Protein AF-A6UTJ5-F1 (afdb_monomer_lite)

Radius of gyration: 29.55 Å; chains: 1; bounding box: 51×84×62 Å

Organism: Methanococcus aeolicus (strain ATCC BAA-1280 / DSM 17508 / OCM 812 / Nankai-3) (NCBI:txid419665)

Structure (mmCIF, N/CA/C/O backbone):
data_AF-A6UTJ5-F1
#
_entry.id   AF-A6UTJ5-F1
#
loop_
_atom_site.group_PDB
_atom_site.id
_atom_site.type_symbol
_atom_site.label_atom_id
_atom_site.label_alt_id
_atom_site.label_comp_id
_atom_site.label_asym_id
_atom_site.label_entity_id
_atom_site.label_seq_id
_atom_site.pdbx_PDB_ins_code
_atom_site.Cartn_x
_atom_site.Cartn_y
_atom_site.Cartn_z
_atom_site.occupancy
_atom_site.B_iso_or_equiv
_atom_site.auth_seq_id
_atom_site.auth_comp_id
_atom_site.auth_asym_id
_atom_site.auth_atom_id
_atom_site.pdbx_PDB_model_num
ATOM 1 N N . MET A 1 1 ? 1.848 -8.037 -16.286 1.00 75.88 1 MET A N 1
ATOM 2 C CA . MET A 1 1 ? 1.567 -8.595 -14.941 1.00 75.88 1 MET A CA 1
ATOM 3 C C . MET A 1 1 ? 0.735 -7.606 -14.119 1.00 75.88 1 MET A C 1
ATOM 5 O O . MET A 1 1 ? 0.943 -6.408 -14.262 1.00 75.88 1 MET A O 1
ATOM 9 N N . LYS A 1 2 ? -0.228 -8.066 -13.300 1.00 83.50 2 LYS A N 1
ATOM 10 C CA . LYS A 1 2 ? -0.938 -7.209 -12.318 1.00 83.50 2 LYS A CA 1
ATOM 11 C C . LYS A 1 2 ? -0.188 -7.259 -10.970 1.00 83.50 2 LYS A C 1
ATOM 13 O O . LYS A 1 2 ? 0.273 -8.349 -10.635 1.00 83.50 2 LYS A O 1
ATOM 18 N N . PRO A 1 3 ? -0.111 -6.174 -10.170 1.00 82.44 3 PRO A N 1
ATOM 19 C CA . PRO A 1 3 ? 0.570 -6.175 -8.864 1.00 82.44 3 PRO A CA 1
ATOM 20 C C . PRO A 1 3 ? 0.093 -7.287 -7.919 1.00 82.44 3 PRO A C 1
ATOM 22 O O . PRO A 1 3 ? 0.908 -7.958 -7.295 1.00 82.44 3 PRO A O 1
ATOM 25 N N . LYS A 1 4 ? -1.215 -7.586 -7.915 1.00 83.00 4 LYS A N 1
ATOM 26 C CA . LYS A 1 4 ? -1.801 -8.697 -7.142 1.00 83.00 4 LYS A CA 1
ATOM 27 C C . LYS A 1 4 ? -1.274 -10.102 -7.485 1.00 83.00 4 LYS A C 1
ATOM 29 O O . LYS A 1 4 ? -1.582 -11.039 -6.766 1.00 83.00 4 LYS A O 1
ATOM 34 N N . TYR A 1 5 ? -0.548 -10.276 -8.592 1.00 81.94 5 TYR A N 1
ATOM 35 C CA . TYR A 1 5 ? 0.088 -11.553 -8.948 1.00 81.94 5 TYR A CA 1
ATOM 36 C C . TYR A 1 5 ? 1.547 -11.643 -8.475 1.00 81.94 5 TYR A C 1
ATOM 38 O O . TYR A 1 5 ? 2.071 -12.747 -8.384 1.00 81.94 5 TYR A O 1
ATOM 46 N N . ALA A 1 6 ? 2.183 -10.511 -8.145 1.00 80.12 6 ALA A N 1
ATOM 47 C CA . ALA A 1 6 ? 3.474 -10.487 -7.451 1.00 80.12 6 ALA A CA 1
ATOM 48 C C . ALA A 1 6 ? 3.307 -10.829 -5.962 1.00 80.12 6 ALA A C 1
ATOM 50 O O . ALA A 1 6 ? 4.128 -11.526 -5.377 1.00 80.12 6 ALA A O 1
ATOM 51 N N . LEU A 1 7 ? 2.219 -10.339 -5.358 1.00 81.44 7 LEU A N 1
ATOM 52 C CA . LEU A 1 7 ? 1.885 -10.565 -3.954 1.00 81.44 7 LEU A CA 1
ATOM 53 C C . LEU A 1 7 ? 0.893 -11.724 -3.830 1.00 81.44 7 LEU A C 1
ATOM 55 O O . LEU A 1 7 ? -0.319 -11.509 -3.759 1.00 81.44 7 LEU A O 1
ATOM 59 N N . LYS A 1 8 ? 1.403 -12.959 -3.821 1.00 75.50 8 LYS A N 1
ATOM 60 C CA . LYS A 1 8 ? 0.589 -14.118 -3.436 1.00 75.50 8 LYS A CA 1
ATOM 61 C C . LYS A 1 8 ? 0.228 -14.013 -1.945 1.00 75.50 8 LYS A C 1
ATOM 63 O O . LYS A 1 8 ? 0.931 -13.376 -1.158 1.00 75.50 8 LYS A O 1
ATOM 68 N N . LYS A 1 9 ? -0.895 -14.626 -1.557 1.00 76.94 9 LYS A N 1
ATOM 69 C CA . LYS A 1 9 ? -1.265 -14.772 -0.143 1.00 76.94 9 LYS A CA 1
ATOM 70 C C . LYS A 1 9 ? -0.151 -15.535 0.583 1.00 76.94 9 LYS A C 1
ATOM 72 O O . LYS A 1 9 ? 0.465 -16.418 -0.008 1.00 76.94 9 LYS A O 1
ATOM 77 N N . ASP A 1 10 ? 0.089 -15.193 1.843 1.00 81.88 10 ASP A N 1
ATOM 78 C CA . ASP A 1 10 ? 1.036 -15.859 2.738 1.00 81.88 10 ASP A CA 1
ATOM 79 C C . ASP A 1 10 ? 2.528 -15.715 2.355 1.00 81.88 10 ASP A C 1
ATOM 81 O O . ASP A 1 10 ? 3.392 -16.224 3.067 1.00 81.88 10 ASP A O 1
ATOM 85 N N . THR A 1 11 ? 2.856 -14.944 1.310 1.00 88.50 11 THR A N 1
ATOM 86 C CA . THR A 1 11 ? 4.231 -14.564 0.942 1.00 88.50 11 THR A CA 1
ATOM 87 C C . THR A 1 11 ? 4.806 -13.524 1.910 1.00 88.50 11 THR A C 1
ATOM 89 O O . THR A 1 11 ? 4.111 -12.592 2.318 1.00 88.50 11 THR A O 1
ATOM 92 N N . TYR A 1 12 ? 6.085 -13.653 2.268 1.00 91.94 12 TYR A N 1
ATOM 93 C CA . TYR A 1 12 ? 6.807 -12.623 3.018 1.00 91.94 12 TYR A CA 1
ATOM 94 C C . TYR A 1 12 ? 7.214 -11.468 2.103 1.00 91.94 12 TYR A C 1
ATOM 96 O O . TYR A 1 12 ? 7.556 -11.671 0.941 1.00 91.94 12 TYR A O 1
ATOM 104 N N . ALA A 1 13 ? 7.164 -10.243 2.617 1.00 93.69 13 ALA A N 1
ATOM 105 C CA . ALA A 1 13 ? 7.573 -9.063 1.873 1.00 93.69 13 ALA A CA 1
ATOM 106 C C . ALA A 1 13 ? 8.202 -7.998 2.772 1.00 93.69 13 ALA A C 1
ATOM 108 O O . ALA A 1 13 ? 7.924 -7.903 3.974 1.00 93.69 13 ALA A O 1
ATOM 109 N N . GLU A 1 14 ? 9.027 -7.171 2.142 1.00 93.38 14 GLU A N 1
ATOM 110 C CA . GLU A 1 14 ? 9.562 -5.936 2.692 1.00 93.38 14 GLU A CA 1
ATOM 111 C C . GLU A 1 14 ? 8.681 -4.752 2.265 1.00 93.38 14 GLU A C 1
ATOM 113 O O . GLU A 1 14 ? 8.347 -4.607 1.088 1.00 93.38 14 GLU A O 1
ATOM 118 N N . PHE A 1 15 ? 8.317 -3.895 3.216 1.00 93.00 15 PHE A N 1
ATOM 119 C CA . PHE A 1 15 ? 7.449 -2.733 3.030 1.00 93.00 15 PHE A CA 1
ATOM 120 C C . PHE A 1 15 ? 8.192 -1.466 3.445 1.00 93.00 15 PHE A C 1
ATOM 122 O O . PHE A 1 15 ? 8.436 -1.261 4.636 1.00 93.00 15 PHE A O 1
ATOM 129 N N . THR A 1 16 ? 8.523 -0.600 2.492 1.00 92.50 16 THR A N 1
ATOM 130 C CA . THR A 1 16 ? 9.171 0.691 2.768 1.00 92.50 16 THR A CA 1
ATOM 131 C C . THR A 1 16 ? 8.119 1.787 2.899 1.00 92.50 16 THR A C 1
ATOM 133 O O . THR A 1 16 ? 7.270 1.943 2.017 1.00 92.50 16 THR A O 1
ATOM 136 N N . LEU A 1 17 ? 8.165 2.568 3.982 1.00 89.31 17 LEU A N 1
ATOM 137 C CA . LEU A 1 17 ? 7.257 3.702 4.192 1.00 89.31 17 LEU A CA 1
ATOM 138 C C . LEU A 1 17 ? 7.739 4.967 3.481 1.00 89.31 17 LEU A C 1
ATOM 140 O O . LEU A 1 17 ? 8.899 5.347 3.597 1.00 89.31 17 LEU A O 1
ATOM 144 N N . ASN A 1 18 ? 6.813 5.693 2.857 1.00 84.12 18 ASN A N 1
ATOM 145 C CA . ASN A 1 18 ? 7.109 6.925 2.122 1.00 84.12 18 ASN A CA 1
ATOM 146 C C . ASN A 1 18 ? 7.621 8.060 3.037 1.00 84.12 18 ASN A C 1
ATOM 148 O O . ASN A 1 18 ? 8.521 8.807 2.675 1.00 84.12 18 ASN A O 1
ATOM 152 N N . LYS A 1 19 ? 7.106 8.168 4.271 1.00 78.00 19 LYS A N 1
ATOM 153 C CA . LYS A 1 19 ? 7.501 9.256 5.187 1.00 78.00 19 LYS A CA 1
ATOM 154 C C . LYS A 1 19 ? 8.857 9.083 5.869 1.00 78.00 19 LYS A C 1
ATOM 156 O O . LYS A 1 19 ? 9.496 10.086 6.156 1.00 78.00 19 LYS A O 1
ATOM 161 N N . SER A 1 20 ? 9.236 7.856 6.221 1.00 77.38 20 SER A N 1
ATOM 162 C CA . SER A 1 20 ? 10.422 7.592 7.051 1.00 77.38 20 SER A CA 1
ATOM 163 C C . SER A 1 20 ? 11.496 6.772 6.352 1.00 77.38 20 SER A C 1
ATOM 165 O O . SER A 1 20 ? 12.581 6.636 6.897 1.00 77.38 20 SER A O 1
ATOM 167 N N . PHE A 1 21 ? 11.192 6.178 5.194 1.00 83.69 21 PHE A N 1
ATOM 168 C CA . PHE A 1 21 ? 12.060 5.238 4.476 1.00 83.69 21 PHE A CA 1
ATOM 169 C C . PHE A 1 21 ? 12.480 3.998 5.278 1.00 83.69 21 PHE A C 1
ATOM 171 O O . PHE A 1 21 ? 13.250 3.169 4.802 1.00 83.69 21 PHE A O 1
ATOM 178 N N . ASN A 1 22 ? 11.863 3.794 6.444 1.00 86.56 22 ASN A N 1
ATOM 179 C CA . ASN A 1 22 ? 11.965 2.561 7.203 1.00 86.56 22 ASN A CA 1
ATOM 180 C C . ASN A 1 22 ? 11.324 1.416 6.419 1.00 86.56 22 ASN A C 1
ATOM 182 O O . ASN A 1 22 ? 10.176 1.522 5.971 1.00 86.56 22 ASN A O 1
ATOM 186 N N . THR A 1 23 ? 12.051 0.306 6.339 1.00 89.12 23 THR A N 1
ATOM 187 C CA . THR A 1 23 ? 11.585 -0.946 5.748 1.00 89.12 23 THR A CA 1
ATOM 188 C C . THR A 1 23 ? 11.175 -1.925 6.846 1.00 89.12 23 THR A C 1
ATOM 190 O O . THR A 1 23 ? 11.923 -2.174 7.790 1.00 89.12 23 THR A O 1
ATOM 193 N N . TYR A 1 24 ? 9.978 -2.493 6.721 1.00 90.88 24 TYR A N 1
ATOM 194 C CA . TYR A 1 24 ? 9.409 -3.470 7.649 1.00 90.88 24 TYR A CA 1
ATOM 195 C C . TYR A 1 24 ? 9.233 -4.812 6.941 1.00 90.88 24 TYR A C 1
ATOM 197 O O . TYR A 1 24 ? 8.763 -4.840 5.809 1.00 90.88 24 TYR A O 1
ATOM 205 N N . LYS A 1 25 ? 9.568 -5.925 7.603 1.00 92.62 25 LYS A N 1
ATOM 206 C CA . LYS A 1 25 ? 9.303 -7.277 7.084 1.00 92.62 25 LYS A CA 1
ATOM 207 C C . LYS A 1 25 ? 8.072 -7.897 7.736 1.00 92.62 25 LYS A C 1
ATOM 209 O O . LYS A 1 25 ? 7.912 -7.814 8.960 1.00 92.62 25 LYS A O 1
ATOM 214 N N . GLY A 1 26 ? 7.263 -8.596 6.947 1.00 93.44 26 GLY A N 1
ATOM 215 C CA . GLY A 1 26 ? 6.154 -9.399 7.456 1.00 93.44 26 GLY A CA 1
ATOM 216 C C . GLY A 1 26 ? 5.478 -10.249 6.386 1.00 93.44 26 GLY A C 1
ATOM 217 O O . GLY A 1 26 ? 5.781 -10.142 5.199 1.00 93.44 26 GLY A O 1
ATOM 218 N N . LYS A 1 27 ? 4.561 -11.109 6.828 1.00 94.19 27 LYS A N 1
ATOM 219 C CA . LYS A 1 27 ? 3.780 -12.009 5.976 1.00 94.19 27 LYS A CA 1
ATOM 220 C C . LYS A 1 27 ? 2.562 -11.270 5.421 1.00 94.19 27 LYS A C 1
ATOM 222 O O . LYS A 1 27 ? 1.823 -10.651 6.188 1.00 94.19 27 LYS A O 1
ATOM 227 N N . ILE A 1 28 ? 2.325 -11.342 4.115 1.00 92.06 28 ILE A N 1
ATOM 228 C CA . ILE A 1 28 ? 1.129 -10.784 3.474 1.00 92.06 28 ILE A CA 1
ATOM 229 C C . ILE A 1 28 ? -0.075 -11.669 3.785 1.00 92.06 28 ILE A C 1
ATOM 231 O O . ILE A 1 28 ? -0.122 -12.833 3.398 1.00 92.06 28 ILE A O 1
ATOM 235 N N . ILE A 1 29 ? -1.083 -11.093 4.434 1.00 92.06 29 ILE A N 1
ATOM 236 C CA . ILE A 1 29 ? -2.369 -11.755 4.689 1.00 92.06 29 ILE A CA 1
ATOM 237 C C . ILE A 1 29 ? -3.365 -11.411 3.580 1.00 92.06 29 ILE A C 1
ATOM 239 O O . ILE A 1 29 ? -4.066 -12.284 3.072 1.00 92.06 29 ILE A O 1
ATOM 243 N N . LYS A 1 30 ? -3.409 -10.135 3.176 1.00 89.69 30 LYS A N 1
ATOM 244 C CA . LYS A 1 30 ? -4.275 -9.630 2.102 1.00 89.69 30 LYS A CA 1
ATOM 245 C C . LYS A 1 30 ? -3.684 -8.354 1.504 1.00 89.69 30 LYS A C 1
ATOM 247 O O . LYS A 1 30 ? -3.229 -7.495 2.250 1.00 89.69 30 LYS A O 1
ATOM 252 N N . CYS A 1 31 ? -3.757 -8.184 0.187 1.00 89.69 31 CYS A N 1
ATOM 253 C CA . CYS A 1 31 ? -3.454 -6.915 -0.479 1.00 89.69 31 CYS A CA 1
ATOM 254 C C . CYS A 1 31 ? -4.586 -6.534 -1.432 1.00 89.69 31 CYS A C 1
ATOM 256 O O . CYS A 1 31 ? -5.051 -7.372 -2.205 1.00 89.69 31 CYS A O 1
ATOM 258 N N . ASP A 1 32 ? -4.995 -5.268 -1.395 1.00 89.00 32 ASP A N 1
ATOM 259 C CA . ASP A 1 32 ? -5.948 -4.676 -2.332 1.00 89.00 32 ASP A CA 1
ATOM 260 C C . ASP A 1 32 ? -5.313 -3.454 -3.012 1.00 89.00 32 ASP A C 1
ATOM 262 O O . ASP A 1 32 ? -4.712 -2.600 -2.361 1.00 89.00 32 ASP A O 1
ATOM 266 N N . PHE A 1 33 ? -5.438 -3.404 -4.336 1.00 88.06 33 PHE A N 1
ATOM 267 C CA . PHE A 1 33 ? -4.862 -2.396 -5.230 1.00 88.06 33 PHE A CA 1
ATOM 268 C C . PHE A 1 33 ? -5.932 -1.609 -6.009 1.00 88.06 33 PHE A C 1
ATOM 270 O O . PHE A 1 33 ? -5.584 -0.811 -6.881 1.00 88.06 33 PHE A O 1
ATOM 277 N N . ASN A 1 34 ? -7.219 -1.898 -5.775 1.00 86.25 34 ASN A N 1
ATOM 278 C CA . ASN A 1 34 ? -8.326 -1.398 -6.595 1.00 86.25 34 ASN A CA 1
ATOM 279 C C . ASN A 1 34 ? -9.638 -1.133 -5.834 1.00 86.25 34 ASN A C 1
ATOM 281 O O . ASN A 1 34 ? -10.521 -0.493 -6.404 1.00 86.25 34 ASN A O 1
ATOM 285 N N . GLY A 1 35 ? -9.817 -1.655 -4.617 1.00 81.88 35 GLY A N 1
ATOM 286 C CA . GLY A 1 35 ? -11.017 -1.451 -3.799 1.00 81.88 35 GLY A CA 1
ATOM 287 C C . GLY A 1 35 ? -10.936 -0.247 -2.854 1.00 81.88 35 GLY A C 1
ATOM 288 O O . GLY A 1 35 ? -9.936 0.455 -2.774 1.00 81.88 35 GLY A O 1
ATOM 289 N N . LEU A 1 36 ? -11.994 -0.014 -2.069 1.00 81.06 36 LEU A N 1
ATOM 290 C CA . LEU A 1 36 ? -12.072 1.107 -1.110 1.00 81.06 36 LEU A CA 1
ATOM 291 C C . LEU A 1 36 ? -11.090 0.997 0.077 1.00 81.06 36 LEU A C 1
ATOM 293 O O . LEU A 1 36 ? -10.953 1.933 0.862 1.00 81.06 36 LEU A O 1
ATOM 297 N N . LEU A 1 37 ? -10.409 -0.141 0.220 1.00 85.19 37 LEU A N 1
ATOM 298 C CA . LEU A 1 37 ? -9.419 -0.426 1.258 1.00 85.19 37 LEU A CA 1
ATOM 299 C C . LEU A 1 37 ? -8.024 -0.637 0.642 1.00 85.19 37 LEU A C 1
ATOM 301 O O . LEU A 1 37 ? -7.322 -1.560 1.046 1.00 85.19 37 LEU A O 1
ATOM 305 N N . GLU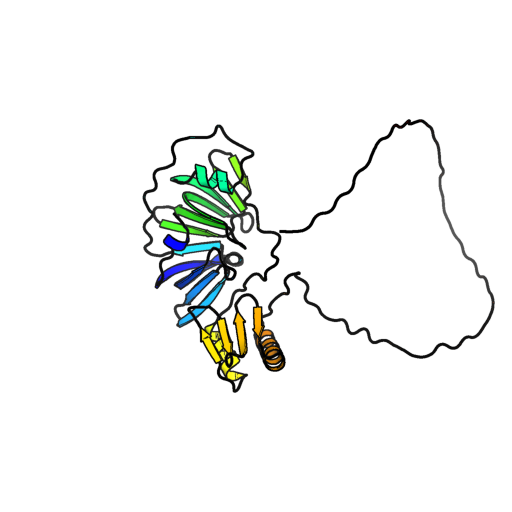 A 1 38 ? -7.619 0.194 -0.334 1.00 88.62 38 GLU A N 1
ATOM 306 C CA . GLU A 1 38 ? -6.296 0.078 -0.979 1.00 88.62 38 GLU A CA 1
ATOM 307 C C . GLU A 1 38 ? -5.164 0.053 0.051 1.00 88.62 38 GLU A C 1
ATOM 309 O O . GLU A 1 38 ? -4.824 1.067 0.673 1.00 88.62 38 GLU A O 1
ATOM 314 N N . GLY A 1 39 ? -4.555 -1.116 0.213 1.00 90.75 39 GLY A N 1
ATOM 315 C CA . GLY A 1 39 ? -3.536 -1.352 1.216 1.00 90.75 39 GLY A CA 1
ATOM 316 C C . GLY A 1 39 ? -3.122 -2.811 1.320 1.00 90.75 39 GLY A C 1
ATOM 317 O O . GLY A 1 39 ? -3.673 -3.705 0.673 1.00 90.75 39 GLY A O 1
ATOM 318 N N . ALA A 1 40 ? -2.130 -3.039 2.170 1.00 91.88 40 ALA A N 1
ATOM 319 C CA . ALA A 1 40 ? -1.618 -4.348 2.529 1.00 91.88 40 ALA A CA 1
ATOM 320 C C . ALA A 1 40 ? -1.886 -4.629 4.013 1.00 91.88 40 ALA A C 1
ATOM 322 O O . ALA A 1 40 ? -1.453 -3.879 4.888 1.00 91.88 40 ALA A O 1
ATOM 323 N N . LEU A 1 41 ? -2.577 -5.733 4.288 1.00 93.31 41 LEU A N 1
ATOM 324 C CA . LEU A 1 41 ? -2.667 -6.350 5.603 1.00 93.31 41 LEU A CA 1
ATOM 325 C C . LEU A 1 41 ? -1.467 -7.286 5.779 1.00 93.31 41 LEU A C 1
ATOM 327 O O . LEU A 1 41 ? -1.345 -8.295 5.078 1.00 93.31 41 LEU A O 1
ATOM 331 N N . MET A 1 42 ? -0.598 -6.945 6.724 1.00 93.69 42 MET A N 1
ATOM 332 C CA . MET A 1 42 ? 0.653 -7.637 7.010 1.00 93.69 42 MET A CA 1
ATOM 333 C C . MET A 1 42 ? 0.659 -8.156 8.451 1.00 93.69 42 MET A C 1
ATOM 335 O O . MET A 1 42 ? 0.362 -7.409 9.384 1.00 93.69 42 MET A O 1
ATOM 339 N N . LEU A 1 43 ? 1.060 -9.411 8.641 1.00 94.69 43 LEU A N 1
ATOM 340 C CA . LEU A 1 43 ? 1.406 -9.974 9.945 1.00 94.69 43 LEU A CA 1
ATOM 341 C C . LEU A 1 43 ? 2.906 -9.774 10.196 1.00 94.69 43 LEU A C 1
ATOM 343 O O . LEU A 1 43 ? 3.741 -10.238 9.417 1.00 94.69 43 LEU A O 1
ATOM 347 N N . ASN A 1 44 ? 3.263 -9.053 11.259 1.00 93.00 44 ASN A N 1
ATOM 348 C CA . ASN A 1 44 ? 4.666 -8.797 11.597 1.00 93.00 44 ASN A CA 1
ATOM 349 C C . ASN A 1 44 ? 5.294 -9.934 12.433 1.00 93.00 44 ASN A C 1
ATOM 351 O O . ASN A 1 44 ? 4.600 -10.814 12.934 1.00 93.00 44 ASN A O 1
ATOM 355 N N . LYS A 1 45 ? 6.614 -9.865 12.670 1.00 89.50 45 LYS A N 1
ATOM 356 C CA . LYS A 1 45 ? 7.360 -10.825 13.518 1.00 89.50 45 LYS A CA 1
ATOM 357 C C . LYS A 1 45 ? 6.886 -10.927 14.985 1.00 89.50 45 LYS A C 1
ATOM 359 O O . LYS A 1 45 ? 7.337 -11.814 15.693 1.00 89.50 45 LYS A O 1
ATOM 364 N N . LYS A 1 46 ? 6.030 -10.014 15.461 1.00 91.94 46 LYS A N 1
ATOM 365 C CA . LYS A 1 46 ? 5.436 -10.018 16.814 1.00 91.94 46 LYS A CA 1
ATOM 366 C C . LYS A 1 46 ? 3.978 -10.505 16.803 1.00 91.94 46 LYS A C 1
ATOM 368 O O . LYS A 1 46 ? 3.228 -10.182 17.715 1.00 91.94 46 LYS A O 1
ATOM 373 N N . ASN A 1 47 ? 3.561 -11.209 15.748 1.00 92.06 47 ASN A N 1
ATOM 374 C CA . ASN A 1 47 ? 2.194 -11.684 15.523 1.00 92.06 47 ASN A CA 1
ATOM 375 C C . ASN A 1 47 ? 1.111 -10.585 15.609 1.00 92.06 47 ASN A C 1
ATOM 377 O O . ASN A 1 47 ? -0.039 -10.844 15.955 1.00 92.06 47 ASN A O 1
ATOM 381 N N . HIS A 1 48 ? 1.465 -9.342 15.263 1.00 94.44 48 HIS A N 1
ATOM 382 C CA . HIS A 1 48 ? 0.517 -8.235 15.151 1.00 94.44 48 HIS A CA 1
ATOM 383 C C . HIS A 1 48 ? 0.126 -7.994 13.691 1.00 94.44 48 HIS A C 1
ATOM 385 O O . HIS A 1 48 ? 0.993 -7.860 12.821 1.00 94.44 48 HIS A O 1
ATOM 391 N N . TYR A 1 49 ? -1.176 -7.848 13.452 1.00 95.44 49 TYR A N 1
ATOM 392 C CA . TYR A 1 49 ? -1.743 -7.449 12.170 1.00 95.44 49 TYR A CA 1
ATOM 393 C C . TYR A 1 49 ? -1.693 -5.926 12.010 1.00 95.44 49 TYR A C 1
ATOM 395 O O . TYR A 1 49 ? -2.251 -5.174 12.812 1.00 95.44 49 TYR A O 1
ATOM 403 N N . TYR A 1 50 ? -1.037 -5.474 10.946 1.00 94.50 50 TYR A N 1
ATOM 404 C CA . TYR A 1 50 ? -0.956 -4.076 10.537 1.00 94.50 50 TYR A CA 1
ATOM 405 C C . TYR A 1 50 ? -1.600 -3.899 9.166 1.00 94.50 50 TYR A C 1
ATOM 407 O O . TYR A 1 50 ? -1.273 -4.621 8.227 1.00 94.50 50 TYR A O 1
ATOM 415 N N . PHE A 1 51 ? -2.472 -2.904 9.039 1.00 93.88 51 PHE A N 1
ATOM 416 C CA . PHE A 1 51 ? -2.971 -2.436 7.754 1.00 93.88 51 PHE A CA 1
ATOM 417 C C . PHE A 1 51 ? -2.155 -1.216 7.305 1.00 93.88 51 PHE A C 1
ATOM 419 O O . PHE A 1 51 ? -2.181 -0.174 7.963 1.00 93.88 51 PHE A O 1
ATOM 426 N N . TYR A 1 52 ? -1.455 -1.342 6.178 1.00 92.75 52 TYR A N 1
ATOM 427 C CA . TYR A 1 52 ? -0.696 -0.273 5.529 1.00 92.75 52 TYR A CA 1
ATOM 428 C C . TYR A 1 52 ? -1.444 0.224 4.282 1.00 92.75 52 TYR A C 1
ATOM 430 O O . TYR A 1 52 ? -1.514 -0.520 3.303 1.00 92.75 52 TYR A O 1
ATOM 438 N N . PRO A 1 53 ? -1.982 1.458 4.252 1.00 91.81 53 PRO A N 1
ATOM 439 C CA . PRO A 1 53 ? -2.615 1.995 3.050 1.00 91.81 53 PRO A CA 1
ATOM 440 C C . PRO A 1 53 ? -1.564 2.257 1.959 1.00 91.81 53 PRO A C 1
ATOM 442 O O . PRO A 1 53 ? -0.462 2.726 2.259 1.00 91.81 53 PRO A O 1
ATOM 445 N N . LEU A 1 54 ? -1.892 1.999 0.684 1.00 90.69 54 LEU A N 1
ATOM 446 C CA . LEU A 1 54 ? -0.900 2.075 -0.409 1.00 90.69 54 LEU A CA 1
ATOM 447 C C . LEU A 1 54 ? -0.279 3.469 -0.586 1.00 90.69 54 LEU A C 1
ATOM 449 O O . LEU A 1 54 ? 0.838 3.581 -1.075 1.00 90.69 54 LEU A O 1
ATOM 453 N N . ASN A 1 55 ? -0.968 4.533 -0.167 1.00 86.75 55 ASN A N 1
ATOM 454 C CA . ASN A 1 55 ? -0.452 5.903 -0.229 1.00 86.75 55 ASN A CA 1
ATOM 455 C C . ASN A 1 55 ? 0.579 6.251 0.866 1.00 86.75 55 ASN A C 1
ATOM 457 O O . ASN A 1 55 ? 1.270 7.262 0.738 1.00 86.75 55 ASN A O 1
ATOM 461 N N . ALA A 1 56 ? 0.684 5.447 1.930 1.00 87.62 56 ALA A N 1
ATOM 462 C CA . ALA A 1 56 ? 1.710 5.582 2.966 1.00 87.62 56 ALA A CA 1
ATOM 463 C C . ALA A 1 56 ? 2.965 4.747 2.662 1.00 87.62 56 ALA A C 1
ATOM 465 O O . ALA A 1 56 ? 4.021 4.975 3.259 1.00 87.62 56 ALA A O 1
ATOM 466 N N . LEU A 1 57 ? 2.848 3.791 1.742 1.00 91.62 57 LEU A N 1
ATOM 467 C CA . LEU A 1 57 ? 3.939 2.963 1.257 1.00 91.62 57 LEU A CA 1
ATOM 468 C C . LEU A 1 57 ? 4.660 3.643 0.085 1.00 91.62 57 LEU A C 1
ATOM 470 O O . LEU A 1 57 ? 4.071 4.400 -0.682 1.00 91.62 57 LEU A O 1
ATOM 474 N N . HIS A 1 58 ? 5.949 3.349 -0.033 1.00 92.94 58 HIS A N 1
ATOM 475 C CA . HIS A 1 58 ? 6.814 3.727 -1.153 1.00 92.94 58 HIS A CA 1
ATOM 476 C C . HIS A 1 58 ? 7.101 2.523 -2.052 1.00 92.94 58 HIS A C 1
ATOM 478 O O . HIS A 1 58 ? 7.051 2.601 -3.279 1.00 92.94 58 HIS A O 1
ATOM 484 N N . MET A 1 59 ? 7.373 1.381 -1.420 1.00 93.94 59 MET A N 1
ATOM 485 C CA . MET A 1 59 ? 7.795 0.156 -2.084 1.00 93.94 59 MET A CA 1
ATOM 486 C C . MET A 1 59 ? 7.272 -1.074 -1.338 1.00 93.94 59 MET A C 1
ATOM 488 O O . MET A 1 59 ? 7.234 -1.079 -0.105 1.00 93.94 59 MET A O 1
ATOM 492 N N . ILE A 1 60 ? 6.911 -2.117 -2.088 1.00 94.62 60 ILE A N 1
ATOM 493 C CA . ILE A 1 60 ? 6.733 -3.484 -1.587 1.00 94.62 60 ILE A CA 1
ATOM 494 C C . ILE A 1 60 ? 7.647 -4.404 -2.400 1.00 94.62 60 ILE A C 1
ATOM 496 O O . ILE A 1 60 ? 7.516 -4.476 -3.623 1.00 94.62 60 ILE A O 1
ATOM 500 N N . LYS A 1 61 ? 8.541 -5.128 -1.727 1.00 94.19 61 LYS A N 1
ATOM 501 C CA . LYS A 1 61 ? 9.403 -6.158 -2.318 1.00 94.19 61 LYS A CA 1
ATOM 502 C C . LYS A 1 61 ? 8.983 -7.533 -1.774 1.00 94.19 61 LYS A C 1
ATOM 504 O O . LYS A 1 61 ? 9.299 -7.830 -0.622 1.00 94.19 61 LYS A O 1
ATOM 509 N N . PRO A 1 62 ? 8.229 -8.353 -2.530 1.00 92.19 62 PRO A N 1
ATOM 510 C CA . PRO A 1 62 ? 7.974 -9.742 -2.154 1.00 92.19 62 PRO A CA 1
ATOM 511 C C . PRO A 1 62 ? 9.267 -10.566 -2.170 1.00 92.19 62 PRO A C 1
ATOM 513 O O . PRO A 1 62 ? 10.032 -10.525 -3.132 1.00 92.19 62 PRO A O 1
ATOM 516 N N . GLU A 1 63 ? 9.492 -11.349 -1.119 1.00 87.81 63 GLU A N 1
ATOM 517 C CA . GLU A 1 63 ? 10.579 -12.325 -1.073 1.00 87.81 63 GLU A CA 1
ATOM 518 C C . GLU A 1 63 ? 10.265 -13.492 -2.031 1.00 87.81 63 GLU A C 1
ATOM 520 O O . GLU A 1 63 ? 9.107 -13.876 -2.206 1.00 87.81 63 GLU A O 1
ATOM 525 N N . GLN A 1 64 ? 11.299 -14.046 -2.678 1.00 79.75 64 GLN A N 1
ATOM 526 C CA . GLN A 1 64 ? 11.214 -15.217 -3.574 1.00 79.75 64 GLN A CA 1
ATOM 527 C C . GLN A 1 64 ? 10.292 -15.059 -4.811 1.00 79.75 64 GLN A C 1
ATOM 529 O O . GLN A 1 64 ? 9.936 -16.044 -5.461 1.00 79.75 64 GLN A O 1
ATOM 534 N N . CYS A 1 65 ? 9.911 -13.834 -5.188 1.00 82.62 65 CYS A N 1
ATOM 535 C CA . CYS A 1 65 ? 9.115 -13.591 -6.393 1.00 82.62 65 CYS A CA 1
ATOM 536 C C . CYS A 1 65 ? 10.007 -13.506 -7.643 1.00 82.62 65 CYS A C 1
ATOM 538 O O . CYS A 1 65 ? 10.672 -12.498 -7.874 1.00 82.62 65 CYS A O 1
ATOM 540 N N . VAL A 1 66 ? 9.988 -14.563 -8.461 1.00 80.00 66 VAL A N 1
ATOM 541 C CA . VAL A 1 66 ? 10.685 -14.613 -9.758 1.00 80.00 66 VAL A CA 1
ATOM 542 C C . VAL A 1 66 ? 9.930 -13.764 -10.799 1.00 80.00 66 VAL A C 1
ATOM 544 O O . VAL A 1 66 ? 8.704 -13.896 -10.911 1.00 80.00 66 VAL A O 1
ATOM 547 N N . PRO A 1 67 ? 10.612 -12.902 -11.578 1.00 78.69 67 PRO A N 1
ATOM 548 C CA . PRO A 1 67 ? 9.982 -12.101 -12.622 1.00 78.69 67 PRO A CA 1
ATOM 549 C C . PRO A 1 67 ? 9.425 -12.985 -13.744 1.00 78.69 67 PRO A C 1
ATOM 551 O O . PRO A 1 67 ? 10.079 -13.904 -14.232 1.00 78.69 67 PRO A O 1
ATOM 554 N N . LEU A 1 68 ? 8.204 -12.684 -14.193 1.00 78.62 68 LEU A N 1
ATOM 555 C CA . LEU A 1 68 ? 7.619 -13.358 -15.351 1.00 78.62 68 LEU A CA 1
ATOM 556 C C . LEU A 1 68 ? 8.292 -12.878 -16.639 1.00 78.62 68 LEU A C 1
ATOM 558 O O . LEU A 1 68 ? 8.385 -11.671 -16.880 1.00 78.62 68 LEU A O 1
ATOM 562 N N . ASN A 1 69 ? 8.656 -13.816 -17.515 1.00 75.00 69 ASN A N 1
ATOM 563 C CA . ASN A 1 69 ? 9.069 -13.487 -18.874 1.00 75.00 69 ASN A CA 1
ATOM 564 C C . ASN A 1 69 ? 7.905 -12.844 -19.634 1.00 75.00 69 ASN A C 1
ATOM 566 O O . ASN A 1 69 ? 6.879 -13.468 -19.898 1.00 75.00 69 ASN A O 1
ATOM 570 N N . ILE A 1 70 ? 8.075 -11.567 -19.973 1.00 76.75 70 ILE A N 1
ATOM 571 C CA . ILE A 1 70 ? 7.111 -10.779 -20.734 1.00 76.75 70 ILE A CA 1
ATOM 572 C C . ILE A 1 70 ? 7.796 -10.329 -22.014 1.00 76.75 70 ILE A C 1
ATOM 574 O O . ILE A 1 70 ? 8.746 -9.544 -21.977 1.00 76.75 70 ILE A O 1
ATOM 578 N N . LEU A 1 71 ? 7.288 -10.815 -23.146 1.00 73.50 71 LEU A N 1
ATOM 579 C CA . LEU A 1 71 ? 7.698 -10.329 -24.455 1.00 73.50 71 LEU A CA 1
ATOM 580 C C . LEU A 1 71 ? 7.257 -8.863 -24.604 1.00 73.50 71 LEU A C 1
ATOM 582 O O . LEU A 1 71 ? 6.085 -8.550 -24.355 1.00 73.50 71 LEU A O 1
ATOM 586 N N . PRO A 1 72 ? 8.163 -7.944 -24.979 1.00 68.69 72 PRO A N 1
ATOM 587 C CA . PRO A 1 72 ? 7.799 -6.556 -25.194 1.00 68.69 72 PRO A CA 1
ATOM 588 C C . PRO A 1 72 ? 6.887 -6.444 -26.417 1.00 68.69 72 PRO A C 1
ATOM 590 O O . PRO A 1 72 ? 7.169 -7.022 -27.465 1.00 68.69 72 PRO A O 1
ATOM 593 N N . LYS A 1 73 ? 5.816 -5.653 -26.313 1.00 65.94 73 LYS A N 1
ATOM 594 C CA . LYS A 1 73 ? 4.917 -5.430 -27.453 1.00 65.94 73 LYS A CA 1
ATOM 595 C C . LYS A 1 73 ? 5.661 -4.733 -28.600 1.00 65.94 73 LYS A C 1
ATOM 597 O O . LYS A 1 73 ? 6.376 -3.748 -28.395 1.00 65.94 73 LYS A O 1
ATOM 602 N N . THR A 1 74 ? 5.493 -5.256 -29.810 1.00 52.12 74 THR A N 1
ATOM 603 C CA . THR A 1 74 ? 6.161 -4.794 -31.031 1.00 52.12 74 THR A CA 1
ATOM 604 C C . THR A 1 74 ? 5.340 -3.736 -31.763 1.00 52.12 74 THR A C 1
ATOM 606 O O . THR A 1 74 ? 4.638 -4.043 -32.720 1.00 52.12 74 THR A O 1
ATOM 609 N N . SER A 1 75 ? 5.453 -2.484 -31.321 1.00 53.75 75 SER A N 1
ATOM 610 C CA . SER A 1 75 ? 5.430 -1.293 -32.187 1.00 53.75 75 SER A CA 1
ATOM 611 C C . SER A 1 75 ? 5.738 -0.047 -31.353 1.00 53.75 75 SER A C 1
ATOM 613 O O . SER A 1 75 ? 5.075 0.248 -30.357 1.00 53.75 75 SER A O 1
ATOM 615 N N . LEU A 1 76 ? 6.779 0.693 -31.738 1.00 55.06 76 LEU A N 1
ATOM 616 C CA . LEU A 1 76 ? 7.005 2.038 -31.213 1.00 55.06 76 LEU A CA 1
ATOM 617 C C . LEU A 1 76 ? 5.954 2.973 -31.819 1.00 55.06 76 LEU A C 1
ATOM 619 O O . LEU A 1 76 ? 5.861 3.032 -33.044 1.00 55.06 76 LEU A O 1
ATOM 623 N N . PRO A 1 77 ? 5.227 3.776 -31.028 1.00 50.88 77 PRO A N 1
ATOM 624 C CA . PRO A 1 77 ? 4.823 5.071 -31.535 1.00 50.88 77 PRO A CA 1
ATOM 625 C C . PRO A 1 77 ? 6.065 5.959 -31.644 1.00 50.88 77 PRO A C 1
ATOM 627 O O . PRO A 1 77 ? 6.869 6.039 -30.710 1.00 50.88 77 PRO A O 1
ATOM 630 N N . THR A 1 78 ? 6.188 6.665 -32.762 1.00 54.12 78 THR A N 1
ATOM 631 C CA . THR A 1 78 ? 7.043 7.846 -32.891 1.00 54.12 78 THR A CA 1
ATOM 632 C C . THR A 1 78 ? 6.734 8.809 -31.745 1.00 54.12 78 THR A C 1
ATOM 634 O O . THR A 1 78 ? 5.626 9.322 -31.637 1.00 54.12 78 THR A O 1
ATOM 637 N N . ASN A 1 79 ? 7.719 8.960 -30.856 1.00 54.97 79 ASN A N 1
ATOM 638 C CA . ASN A 1 79 ? 7.714 9.671 -29.574 1.00 54.97 79 ASN A CA 1
ATOM 639 C C . ASN A 1 79 ? 6.474 10.556 -29.258 1.00 54.97 79 ASN A C 1
ATOM 641 O O . ASN A 1 79 ? 6.531 11.779 -29.428 1.00 54.97 79 ASN A O 1
ATOM 645 N N . PRO A 1 80 ? 5.366 9.975 -28.759 1.00 57.97 80 PRO A N 1
ATOM 646 C CA . PRO A 1 80 ? 4.153 10.725 -28.474 1.00 57.97 80 PRO A CA 1
ATOM 647 C C . PRO A 1 80 ? 4.302 11.457 -27.137 1.00 57.97 80 PRO A C 1
ATOM 649 O O . PRO A 1 80 ? 4.119 10.881 -26.060 1.00 57.97 80 PRO A O 1
ATOM 652 N N . LYS A 1 81 ? 4.628 12.748 -27.205 1.00 64.25 81 LYS A N 1
ATOM 653 C CA . LYS A 1 81 ? 4.746 13.613 -26.020 1.00 64.25 81 LYS A CA 1
ATOM 654 C C . LYS A 1 81 ? 3.403 13.794 -25.290 1.00 64.25 81 LYS A C 1
ATOM 656 O O . LYS A 1 81 ? 3.408 14.009 -24.082 1.00 64.25 81 LYS A O 1
ATOM 661 N N . ASP A 1 82 ? 2.285 13.575 -25.991 1.00 70.06 82 ASP A N 1
ATOM 662 C CA . ASP A 1 82 ? 0.927 13.918 -25.543 1.00 70.06 82 ASP A CA 1
ATOM 663 C C . ASP A 1 82 ? -0.019 12.712 -25.335 1.00 70.06 82 ASP A C 1
ATOM 665 O O . ASP A 1 82 ? -1.240 12.864 -25.355 1.00 70.06 82 ASP A O 1
ATOM 669 N N . ILE A 1 83 ? 0.504 11.497 -25.106 1.00 81.38 83 ILE A N 1
ATOM 670 C CA . ILE A 1 83 ? -0.339 10.349 -24.700 1.00 81.38 83 ILE A CA 1
ATOM 671 C C . ILE A 1 83 ? -0.571 10.278 -23.189 1.00 81.38 83 ILE A C 1
ATOM 673 O O . ILE A 1 83 ? 0.268 10.654 -22.367 1.00 81.38 83 ILE A O 1
ATOM 677 N N . ASN A 1 84 ? -1.710 9.696 -22.813 1.00 85.38 84 ASN A N 1
ATOM 678 C CA . ASN A 1 84 ? -2.062 9.436 -21.422 1.00 85.38 84 ASN A CA 1
ATOM 679 C C . ASN A 1 84 ? -1.042 8.488 -20.762 1.00 85.38 84 ASN A C 1
ATOM 681 O O . ASN A 1 84 ? -0.722 7.436 -21.310 1.00 85.38 84 ASN A O 1
ATOM 685 N N . THR A 1 85 ? -0.597 8.779 -19.536 1.00 86.94 85 THR A N 1
ATOM 686 C CA . THR A 1 85 ? 0.375 7.948 -18.797 1.00 86.94 85 THR A CA 1
ATOM 687 C C . THR A 1 85 ? -0.049 6.474 -18.670 1.00 86.94 85 THR A C 1
ATOM 689 O O . THR A 1 85 ? 0.801 5.585 -18.697 1.00 86.94 85 THR A O 1
ATOM 692 N N . LYS A 1 86 ? -1.360 6.180 -18.585 1.00 88.62 86 LYS A N 1
ATOM 693 C CA . LYS A 1 86 ? -1.896 4.800 -18.579 1.00 88.62 86 LYS A CA 1
ATOM 694 C C . LYS A 1 86 ? -1.601 4.067 -19.893 1.00 88.62 86 LYS A C 1
ATOM 696 O O . LYS A 1 86 ? -1.337 2.869 -19.893 1.00 88.62 86 LYS A O 1
ATOM 701 N N . GLU A 1 87 ? -1.693 4.787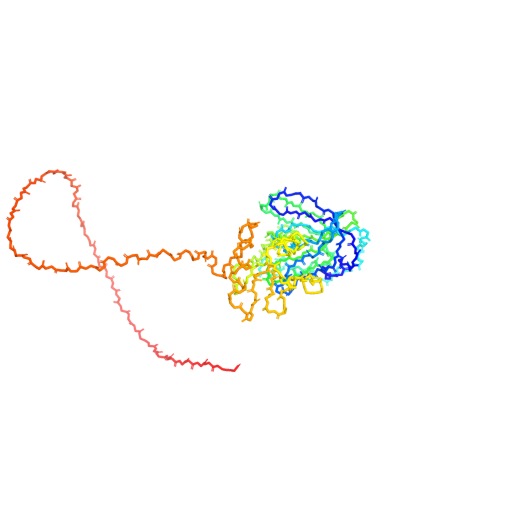 -21.001 1.00 86.81 87 GLU A N 1
ATOM 702 C CA . GLU A 1 87 ? -1.464 4.281 -22.348 1.00 86.81 87 GLU A CA 1
ATOM 703 C C . GLU A 1 87 ? 0.032 4.183 -22.660 1.00 86.81 87 GLU A C 1
ATOM 705 O O . GLU A 1 87 ? 0.481 3.163 -23.174 1.00 86.81 87 GLU A O 1
ATOM 710 N N . ALA A 1 88 ? 0.829 5.175 -22.251 1.00 86.00 88 ALA A N 1
ATOM 711 C CA . ALA A 1 88 ? 2.288 5.105 -22.326 1.00 86.00 88 ALA A CA 1
ATOM 712 C C . ALA A 1 88 ? 2.805 3.834 -21.634 1.00 86.00 88 ALA A C 1
ATOM 714 O O . ALA A 1 88 ? 3.478 3.012 -22.257 1.00 86.00 88 ALA A O 1
ATOM 715 N N . LEU A 1 89 ? 2.383 3.610 -20.382 1.00 89.00 89 LEU A N 1
ATOM 716 C CA . LEU A 1 89 ? 2.712 2.404 -19.622 1.00 89.00 89 LEU A CA 1
ATOM 717 C C . LEU A 1 89 ? 2.231 1.111 -20.300 1.00 89.00 89 LEU A C 1
ATOM 719 O O . LEU A 1 89 ? 2.926 0.105 -20.207 1.00 89.00 89 LEU A O 1
ATOM 723 N N . SER A 1 90 ? 1.077 1.102 -20.983 1.00 88.25 90 SER A N 1
ATOM 724 C CA . SER A 1 90 ? 0.557 -0.106 -21.648 1.00 88.25 90 SER A CA 1
ATOM 725 C C . SER A 1 90 ? 1.324 -0.485 -22.920 1.00 88.25 90 SER A C 1
ATOM 727 O O . SER A 1 90 ? 1.379 -1.672 -23.257 1.00 88.25 90 SER A O 1
ATOM 729 N N . ARG A 1 91 ? 1.940 0.500 -23.590 1.00 85.31 91 ARG A N 1
ATOM 730 C CA . ARG A 1 91 ? 2.784 0.317 -24.780 1.00 85.31 91 ARG A CA 1
ATOM 731 C C . ARG A 1 91 ? 4.219 -0.112 -24.430 1.00 85.31 91 ARG A C 1
ATOM 733 O O . ARG A 1 91 ? 4.817 -0.865 -25.190 1.00 85.31 91 ARG A O 1
ATOM 740 N N . ILE A 1 92 ? 4.752 0.301 -23.273 1.00 87.19 92 ILE A N 1
ATOM 741 C CA . ILE A 1 92 ? 6.151 0.035 -22.857 1.00 87.19 92 ILE A CA 1
ATOM 742 C C . ILE A 1 92 ? 6.321 -1.130 -21.859 1.00 87.19 92 ILE A C 1
ATOM 744 O O . ILE A 1 92 ? 7.405 -1.321 -21.308 1.00 87.19 92 ILE A O 1
ATOM 748 N N . VAL A 1 93 ? 5.285 -1.945 -21.618 1.00 90.44 93 VAL A N 1
ATOM 749 C CA . VAL A 1 93 ? 5.422 -3.177 -20.810 1.00 90.44 93 VAL A CA 1
ATOM 750 C C . VAL A 1 93 ? 6.442 -4.122 -21.462 1.00 90.44 93 VAL A C 1
ATOM 752 O O . VAL A 1 93 ? 6.437 -4.314 -22.677 1.00 90.44 93 VAL A O 1
ATOM 755 N N . GLY A 1 94 ? 7.322 -4.706 -20.647 1.00 89.00 94 GLY A N 1
ATOM 756 C CA . GLY A 1 94 ? 8.458 -5.527 -21.073 1.00 89.00 94 GLY A CA 1
ATOM 757 C C . GLY A 1 94 ? 9.733 -4.729 -21.376 1.00 89.00 94 GLY A C 1
ATOM 758 O O . GLY A 1 94 ? 10.759 -5.336 -21.673 1.00 89.00 94 GLY A O 1
ATOM 759 N N . ARG A 1 95 ? 9.709 -3.389 -21.295 1.00 89.25 95 ARG A N 1
ATOM 760 C CA . ARG A 1 95 ? 10.869 -2.519 -21.561 1.00 89.25 95 ARG A CA 1
ATOM 761 C C . ARG A 1 95 ? 11.480 -1.953 -20.277 1.00 89.25 95 ARG A C 1
ATOM 763 O O . ARG A 1 95 ? 10.786 -1.774 -19.277 1.00 89.25 95 ARG A O 1
ATOM 770 N N . THR A 1 96 ? 12.772 -1.635 -20.324 1.00 92.06 96 THR A N 1
ATOM 771 C CA . THR A 1 96 ? 13.484 -0.933 -19.247 1.00 92.06 96 THR A CA 1
ATOM 772 C C . THR A 1 96 ? 13.123 0.546 -19.241 1.00 92.06 96 THR A C 1
ATOM 774 O O . THR A 1 96 ? 13.198 1.202 -20.279 1.00 92.06 96 THR A O 1
ATOM 777 N N . LEU A 1 97 ? 12.747 1.080 -18.079 1.00 93.12 97 LEU A N 1
ATOM 778 C CA . LEU A 1 97 ? 12.422 2.494 -17.896 1.00 93.12 97 LEU A CA 1
ATOM 779 C C . LEU A 1 97 ? 12.852 2.990 -16.511 1.00 93.12 97 LEU A C 1
ATOM 781 O O . LEU A 1 97 ? 13.089 2.199 -15.595 1.00 93.12 97 LEU A O 1
ATOM 785 N N . LYS A 1 98 ? 12.937 4.313 -16.360 1.00 95.50 98 LYS A N 1
ATOM 786 C CA . LYS A 1 98 ? 13.251 4.976 -15.092 1.00 95.50 98 LYS A CA 1
ATOM 787 C C . LYS A 1 98 ? 11.963 5.452 -14.420 1.00 95.50 98 LYS A C 1
ATOM 789 O O . LYS A 1 98 ? 11.158 6.134 -15.046 1.00 95.50 98 LYS A O 1
ATOM 794 N N . ILE A 1 99 ? 11.770 5.118 -13.149 1.00 95.19 99 ILE A N 1
ATOM 795 C CA . ILE A 1 99 ? 10.667 5.603 -12.304 1.00 95.19 99 ILE A CA 1
ATOM 796 C C . ILE A 1 99 ? 11.237 6.570 -11.279 1.00 95.19 99 ILE A C 1
ATOM 798 O O . ILE A 1 99 ? 12.298 6.303 -10.716 1.00 95.19 99 ILE A O 1
ATOM 802 N N . GLY A 1 100 ? 10.556 7.687 -11.033 1.00 94.19 100 GLY A N 1
ATOM 803 C CA . GLY A 1 100 ? 11.048 8.726 -10.142 1.00 94.19 100 GLY A CA 1
ATOM 804 C C . GLY A 1 100 ? 10.028 9.233 -9.133 1.00 94.19 100 GLY A C 1
ATOM 805 O O . GLY A 1 100 ? 8.822 9.292 -9.385 1.00 94.19 100 GLY A O 1
ATOM 806 N N . TYR A 1 101 ? 10.574 9.638 -7.994 1.00 93.75 101 TYR A N 1
ATOM 807 C CA . TYR A 1 101 ? 9.900 10.316 -6.899 1.00 93.75 101 TYR A CA 1
ATOM 808 C C . TYR A 1 101 ? 10.556 11.677 -6.679 1.00 93.75 101 TYR A C 1
ATOM 810 O O . TYR A 1 101 ? 11.776 11.823 -6.782 1.00 93.75 101 TYR A O 1
ATOM 818 N N . ASN A 1 102 ? 9.736 12.678 -6.371 1.00 89.25 102 ASN A N 1
ATOM 819 C CA . ASN A 1 102 ? 10.191 14.019 -6.017 1.00 89.25 102 ASN A CA 1
ATOM 820 C C . ASN A 1 102 ? 10.416 14.153 -4.508 1.00 89.25 102 ASN A C 1
ATOM 822 O O . ASN A 1 102 ? 11.289 14.911 -4.093 1.00 89.25 102 ASN A O 1
ATOM 826 N N . ASN A 1 103 ? 9.643 13.426 -3.693 1.00 82.62 103 ASN A N 1
ATOM 827 C CA . ASN A 1 103 ? 9.796 13.415 -2.243 1.00 82.62 103 ASN A CA 1
ATOM 828 C C . ASN A 1 103 ? 9.703 11.982 -1.673 1.00 82.62 103 ASN A C 1
ATOM 830 O O . ASN A 1 103 ? 8.613 11.411 -1.732 1.00 82.62 103 ASN A O 1
ATOM 834 N N . PRO A 1 104 ? 10.805 11.432 -1.125 1.00 79.31 104 PRO A N 1
ATOM 835 C CA . PRO A 1 104 ? 12.172 11.928 -1.289 1.00 79.31 104 PRO A CA 1
ATOM 836 C C . PRO A 1 104 ? 12.650 11.735 -2.733 1.00 79.31 104 PRO A C 1
ATOM 838 O O . PRO A 1 104 ? 12.109 10.925 -3.492 1.00 79.31 104 PRO A O 1
ATOM 841 N N . LYS A 1 105 ? 13.686 12.484 -3.115 1.00 89.25 105 LYS A N 1
ATOM 842 C CA . LYS A 1 105 ? 14.256 12.477 -4.466 1.00 89.25 105 LYS A CA 1
ATOM 843 C C . LYS A 1 105 ? 14.978 11.153 -4.746 1.00 89.25 105 LYS A C 1
ATOM 845 O O . LYS A 1 105 ? 16.180 11.034 -4.537 1.00 89.25 105 LYS A O 1
ATOM 850 N N . THR A 1 106 ? 14.231 10.156 -5.209 1.00 91.12 106 THR A N 1
ATOM 851 C CA . THR A 1 106 ? 14.711 8.792 -5.477 1.00 91.12 106 THR A CA 1
ATOM 852 C C . THR A 1 106 ? 14.290 8.349 -6.871 1.00 91.12 106 THR A C 1
ATOM 854 O O . THR A 1 106 ? 13.231 8.741 -7.368 1.00 91.12 106 THR A O 1
ATOM 857 N N . THR A 1 107 ? 15.124 7.548 -7.535 1.00 93.44 107 THR A N 1
ATOM 858 C CA . THR A 1 107 ? 14.811 7.023 -8.868 1.00 93.44 107 THR A CA 1
ATOM 859 C C . THR A 1 107 ? 15.265 5.584 -9.021 1.00 93.44 107 THR A C 1
ATOM 861 O O . THR A 1 107 ? 16.377 5.250 -8.624 1.00 93.44 107 THR A O 1
ATOM 864 N N . TYR A 1 108 ? 14.432 4.777 -9.664 1.00 95.69 108 TYR A N 1
ATOM 865 C CA . TYR A 1 108 ? 14.627 3.349 -9.883 1.00 95.69 108 TYR A CA 1
ATOM 866 C C . TYR A 1 108 ? 14.722 3.074 -11.380 1.00 95.69 108 TYR A C 1
ATOM 868 O O . TYR A 1 108 ? 13.966 3.659 -12.155 1.00 95.69 108 TYR A O 1
ATOM 876 N N . LEU A 1 109 ? 15.624 2.186 -11.787 1.00 96.12 109 LEU A N 1
ATOM 877 C CA . LEU A 1 109 ? 15.761 1.715 -13.163 1.00 96.12 109 LEU A CA 1
ATOM 878 C C . LEU A 1 109 ? 15.402 0.227 -13.192 1.00 96.12 109 LEU A C 1
ATOM 880 O O . LEU A 1 109 ? 15.951 -0.541 -12.408 1.00 96.12 109 LEU A O 1
ATOM 884 N N . GLY A 1 110 ? 14.480 -0.178 -14.065 1.00 94.44 110 GLY A N 1
ATOM 885 C CA . GLY A 1 110 ? 14.042 -1.574 -14.125 1.00 94.44 110 GLY A CA 1
ATOM 886 C C . GLY A 1 110 ? 13.162 -1.896 -15.326 1.00 94.44 110 GLY A C 1
ATOM 887 O O . GLY A 1 110 ? 12.655 -0.993 -15.998 1.00 94.44 110 GLY A O 1
ATOM 888 N N . ARG A 1 111 ? 12.969 -3.192 -15.596 1.00 93.56 111 ARG A N 1
ATOM 889 C CA . ARG A 1 111 ? 12.065 -3.683 -16.650 1.00 93.56 111 ARG A CA 1
ATOM 890 C C . ARG A 1 111 ? 10.620 -3.621 -16.154 1.00 93.56 111 ARG A C 1
ATOM 892 O O . ARG A 1 111 ? 10.294 -4.180 -15.111 1.00 93.56 111 ARG A O 1
ATOM 899 N N . LEU A 1 112 ? 9.738 -2.946 -16.891 1.00 93.81 112 LEU A N 1
ATOM 900 C CA . LEU A 1 112 ? 8.322 -2.826 -16.538 1.00 93.81 112 LEU A CA 1
ATOM 901 C C . LEU A 1 112 ? 7.598 -4.163 -16.733 1.00 93.81 112 LEU A C 1
ATOM 903 O O . LEU A 1 112 ? 7.256 -4.526 -17.858 1.00 93.81 112 LEU A O 1
ATOM 907 N N . LEU A 1 113 ? 7.281 -4.861 -15.644 1.00 93.06 113 LEU A N 1
ATOM 908 C CA . LEU A 1 113 ? 6.468 -6.082 -15.689 1.00 93.06 113 LEU A CA 1
ATOM 909 C C . LEU A 1 113 ? 4.965 -5.773 -15.777 1.00 93.06 113 LEU A C 1
ATOM 911 O O . LEU A 1 113 ? 4.160 -6.589 -16.239 1.00 93.06 113 LEU A O 1
ATOM 915 N N . GLY A 1 114 ? 4.550 -4.587 -15.341 1.00 92.19 114 GLY A N 1
ATOM 916 C CA . GLY A 1 114 ? 3.189 -4.091 -15.506 1.00 92.19 114 GLY A CA 1
ATOM 917 C C . GLY A 1 114 ? 2.806 -3.083 -14.437 1.00 92.19 114 GLY A C 1
ATOM 918 O O . GLY A 1 114 ? 3.642 -2.602 -13.684 1.00 92.19 114 GLY A O 1
ATOM 919 N N . PHE A 1 115 ? 1.530 -2.726 -14.385 1.00 93.00 115 PHE A N 1
ATOM 920 C CA . PHE A 1 115 ? 1.045 -1.666 -13.510 1.00 93.00 115 PHE A CA 1
ATOM 921 C C . PHE A 1 115 ? -0.453 -1.817 -13.248 1.00 93.00 115 PHE A C 1
ATOM 923 O O . PHE A 1 115 ? -1.159 -2.591 -13.901 1.00 93.00 115 PHE A O 1
ATOM 930 N N . THR A 1 116 ? -0.959 -1.064 -12.283 1.00 91.94 116 THR A N 1
ATOM 931 C CA . THR A 1 116 ? -2.386 -0.873 -12.033 1.00 91.94 116 THR A CA 1
ATOM 932 C C . THR A 1 116 ? -2.619 0.538 -11.508 1.00 91.94 116 THR A C 1
ATOM 934 O O . THR A 1 116 ? -1.816 1.069 -10.742 1.00 91.94 116 THR A O 1
ATOM 937 N N . ARG A 1 117 ? -3.723 1.148 -11.943 1.00 88.94 117 ARG A N 1
ATOM 938 C CA . ARG A 1 117 ? -4.257 2.379 -11.361 1.00 88.94 117 ARG A CA 1
ATOM 939 C C . ARG A 1 117 ? -5.402 2.002 -10.426 1.00 88.94 117 ARG A C 1
ATOM 941 O O . ARG A 1 117 ? -6.350 1.355 -10.873 1.00 88.94 117 ARG A O 1
ATOM 948 N N . GLY A 1 118 ? -5.285 2.410 -9.174 1.00 85.69 118 GLY A N 1
ATOM 949 C CA . GLY A 1 118 ? -6.313 2.319 -8.153 1.00 85.69 118 GLY A CA 1
ATOM 950 C C . GLY A 1 118 ? -7.152 3.597 -8.030 1.00 85.69 118 GLY A C 1
ATOM 951 O O . GLY A 1 118 ? -6.920 4.599 -8.721 1.00 85.69 118 GLY A O 1
ATOM 952 N N . ILE A 1 119 ? -8.115 3.558 -7.112 1.00 84.69 119 ILE A N 1
ATOM 953 C CA . ILE A 1 119 ? -8.927 4.685 -6.639 1.00 84.69 119 ILE A CA 1
ATOM 954 C C . ILE A 1 119 ? -8.033 5.740 -5.973 1.00 84.69 119 ILE A C 1
ATOM 956 O O . ILE A 1 119 ? -8.229 6.940 -6.171 1.00 84.69 119 ILE A O 1
ATOM 960 N N . PHE A 1 120 ? -7.019 5.320 -5.210 1.00 80.06 120 PHE A N 1
ATOM 961 C CA . PHE A 1 120 ? -6.198 6.217 -4.386 1.00 80.06 120 PHE A CA 1
ATOM 962 C C . PHE A 1 120 ? -4.736 6.275 -4.833 1.00 80.06 120 PHE A C 1
ATOM 964 O O . PHE A 1 120 ? -4.085 7.303 -4.642 1.00 80.06 120 PHE A O 1
ATOM 971 N N . SER A 1 121 ? -4.233 5.208 -5.454 1.00 87.50 121 SER A N 1
ATOM 972 C CA . SER A 1 121 ? -2.809 5.028 -5.748 1.00 87.50 121 SER A CA 1
ATOM 973 C C . SER A 1 121 ? -2.529 4.555 -7.182 1.00 87.50 121 SER A C 1
ATOM 975 O O . SER A 1 121 ? -3.393 4.029 -7.883 1.00 87.50 121 SER A O 1
ATOM 977 N N . TRP A 1 122 ? -1.285 4.727 -7.630 1.00 92.31 122 TRP A N 1
ATOM 978 C CA . TRP A 1 122 ? -0.723 3.970 -8.753 1.00 92.31 122 TRP A CA 1
ATOM 979 C C . TRP A 1 122 ? 0.225 2.909 -8.208 1.00 92.31 122 TRP A C 1
ATOM 981 O O . TRP A 1 122 ? 0.935 3.161 -7.241 1.00 92.31 122 TRP A O 1
ATOM 991 N N . SER A 1 123 ? 0.253 1.736 -8.827 1.00 93.94 123 SER A N 1
ATOM 992 C CA . SER A 1 123 ? 1.146 0.639 -8.448 1.00 93.94 123 SER A CA 1
ATOM 993 C C . SER A 1 123 ? 1.860 0.122 -9.684 1.00 93.94 123 SER A C 1
ATOM 995 O O . SER A 1 123 ? 1.201 -0.333 -10.621 1.00 93.94 123 SER A O 1
ATOM 997 N N . ILE A 1 124 ? 3.188 0.205 -9.706 1.00 94.88 124 ILE A N 1
ATOM 998 C CA . ILE A 1 124 ? 4.010 -0.186 -10.855 1.00 94.88 124 ILE A CA 1
ATOM 999 C C . ILE A 1 124 ? 4.928 -1.331 -10.441 1.00 94.88 124 ILE A C 1
ATOM 1001 O O . ILE A 1 124 ? 5.649 -1.227 -9.457 1.00 94.88 124 ILE A O 1
ATOM 1005 N N . VAL A 1 125 ? 4.881 -2.428 -11.192 1.00 95.19 125 VAL A N 1
ATOM 1006 C CA . VAL A 1 125 ? 5.715 -3.611 -10.989 1.00 95.19 125 VAL A CA 1
ATOM 1007 C C . VAL A 1 125 ? 6.935 -3.496 -11.894 1.00 95.19 125 VAL A C 1
ATOM 1009 O O . VAL A 1 125 ? 6.807 -3.540 -13.122 1.00 95.19 125 VAL A O 1
ATOM 1012 N N . LEU A 1 126 ? 8.104 -3.360 -11.282 1.00 95.12 126 LEU A N 1
ATOM 1013 C CA . LEU A 1 126 ? 9.399 -3.443 -11.938 1.00 95.12 126 LEU A CA 1
ATOM 1014 C C . LEU A 1 126 ? 10.078 -4.775 -11.626 1.00 95.12 126 LEU A C 1
ATOM 1016 O O . LEU A 1 126 ? 9.848 -5.389 -10.588 1.00 95.12 126 LEU A O 1
ATOM 1020 N N . GLU A 1 127 ? 10.968 -5.165 -12.521 1.00 94.38 127 GLU A N 1
ATOM 1021 C CA . GLU A 1 127 ? 12.083 -6.056 -12.243 1.00 94.38 127 GLU A CA 1
ATOM 1022 C C . GLU A 1 127 ? 13.358 -5.218 -12.136 1.00 94.38 127 GLU A C 1
ATOM 1024 O O . GLU A 1 127 ? 13.660 -4.431 -13.041 1.00 94.38 127 GLU A O 1
ATOM 1029 N N . ILE A 1 128 ? 14.092 -5.383 -11.038 1.00 93.00 128 ILE A N 1
ATOM 1030 C CA . ILE A 1 128 ? 15.362 -4.705 -10.764 1.00 93.00 128 ILE A CA 1
ATOM 1031 C C . ILE A 1 128 ? 16.346 -5.777 -10.290 1.00 93.00 128 ILE A C 1
ATOM 1033 O O . ILE A 1 128 ? 16.066 -6.472 -9.323 1.00 93.00 128 ILE A O 1
ATOM 1037 N N . HIS A 1 129 ? 17.470 -5.948 -10.994 1.00 88.50 129 HIS A N 1
ATOM 1038 C CA . HIS A 1 129 ? 18.482 -6.982 -10.707 1.00 88.50 129 HIS A CA 1
ATOM 1039 C C . HIS A 1 129 ? 17.914 -8.411 -10.529 1.00 88.50 129 HIS A C 1
ATOM 1041 O O . HIS A 1 129 ? 18.383 -9.174 -9.693 1.00 88.50 129 HIS A O 1
ATOM 1047 N N . GLY A 1 130 ? 16.890 -8.773 -11.314 1.00 86.38 130 GLY A N 1
ATOM 1048 C CA . GLY A 1 130 ? 16.216 -10.077 -11.239 1.00 86.38 130 GLY A CA 1
ATOM 1049 C C . GLY A 1 130 ? 15.174 -10.206 -10.119 1.00 86.38 130 GLY A C 1
ATOM 1050 O O . GLY A 1 130 ? 14.482 -11.218 -10.055 1.00 86.38 130 GLY A O 1
ATOM 1051 N N . GLU A 1 131 ? 15.003 -9.190 -9.270 1.00 90.81 131 GLU A N 1
ATOM 1052 C CA . GLU A 1 131 ? 13.990 -9.161 -8.212 1.00 90.81 131 GLU A CA 1
ATOM 1053 C C . GLU A 1 131 ? 12.731 -8.403 -8.653 1.00 90.81 131 GLU A C 1
ATOM 1055 O O . GLU A 1 131 ? 12.810 -7.353 -9.298 1.00 90.81 131 GLU A O 1
ATOM 1060 N N . VAL A 1 132 ? 11.551 -8.891 -8.258 1.00 93.50 132 VAL A N 1
ATOM 1061 C CA . VAL A 1 132 ? 10.281 -8.182 -8.478 1.00 93.50 132 VAL A CA 1
ATOM 1062 C C . VAL A 1 132 ? 10.049 -7.147 -7.377 1.00 93.50 132 VAL A C 1
ATOM 1064 O O . VAL A 1 132 ? 9.997 -7.476 -6.194 1.00 93.50 132 VAL A O 1
ATOM 1067 N N . ILE A 1 133 ? 9.833 -5.894 -7.775 1.00 95.19 133 ILE A N 1
ATOM 1068 C CA . ILE A 1 133 ? 9.602 -4.757 -6.879 1.00 95.19 133 ILE A CA 1
ATOM 1069 C C . ILE A 1 133 ? 8.334 -4.012 -7.306 1.00 95.19 133 ILE A C 1
ATOM 1071 O O . ILE A 1 133 ? 8.145 -3.686 -8.477 1.00 95.19 133 ILE A O 1
ATOM 1075 N N . ILE A 1 134 ? 7.458 -3.704 -6.348 1.00 95.25 134 ILE A N 1
ATOM 1076 C CA . ILE A 1 134 ? 6.264 -2.882 -6.564 1.00 95.25 134 ILE A CA 1
ATOM 1077 C C . ILE A 1 134 ? 6.525 -1.484 -6.013 1.00 95.25 134 ILE A C 1
ATOM 1079 O O . ILE A 1 134 ? 6.640 -1.299 -4.804 1.00 95.25 134 ILE A O 1
ATOM 1083 N N . LEU A 1 135 ? 6.578 -0.495 -6.898 1.00 95.06 135 LEU A N 1
ATOM 1084 C CA . LEU A 1 135 ? 6.679 0.922 -6.562 1.00 95.06 135 LEU A CA 1
ATOM 1085 C C . LEU A 1 135 ? 5.282 1.545 -6.474 1.00 95.06 135 LEU A C 1
ATOM 1087 O O . LEU A 1 135 ? 4.435 1.321 -7.347 1.00 95.06 135 LEU A O 1
ATOM 1091 N N . LEU A 1 136 ? 5.039 2.313 -5.410 1.00 93.88 136 LEU A N 1
ATOM 1092 C CA . LEU A 1 136 ? 3.721 2.825 -5.047 1.00 93.88 136 LEU A CA 1
ATOM 1093 C C . LEU A 1 136 ? 3.660 4.352 -5.106 1.00 93.88 136 LEU A C 1
ATOM 1095 O O . LEU A 1 136 ? 4.452 5.066 -4.505 1.00 93.88 136 LEU A O 1
ATOM 1099 N N . ASN A 1 137 ? 2.667 4.839 -5.846 1.00 91.56 137 ASN A N 1
ATOM 1100 C CA . ASN A 1 137 ? 2.387 6.248 -6.107 1.00 91.56 137 ASN A CA 1
ATOM 1101 C C . ASN A 1 137 ? 3.597 7.109 -6.571 1.00 91.56 137 ASN A C 1
ATOM 1103 O O . ASN A 1 137 ? 3.766 8.216 -6.047 1.00 91.56 137 ASN A O 1
ATOM 1107 N N . PRO A 1 138 ? 4.421 6.657 -7.547 1.00 93.31 138 PRO A N 1
ATOM 1108 C CA . PRO A 1 138 ? 5.524 7.464 -8.072 1.00 93.31 138 PRO A CA 1
ATOM 1109 C C . PRO A 1 138 ? 5.058 8.763 -8.742 1.00 93.31 138 PRO A C 1
ATOM 1111 O O . PRO A 1 138 ? 3.910 8.895 -9.167 1.00 93.31 138 PRO A O 1
ATOM 1114 N N . ASP A 1 139 ? 5.965 9.738 -8.840 1.00 93.31 139 ASP A N 1
ATOM 1115 C CA . ASP A 1 139 ? 5.687 11.066 -9.397 1.00 93.31 139 ASP A CA 1
ATOM 1116 C C . ASP A 1 139 ? 5.764 11.099 -10.929 1.00 93.31 139 ASP A C 1
ATOM 1118 O O . ASP A 1 139 ? 4.982 11.799 -11.582 1.00 93.31 139 ASP A O 1
ATOM 1122 N N . TYR A 1 140 ? 6.719 10.372 -11.514 1.00 93.62 140 TYR A N 1
ATOM 1123 C CA . TYR A 1 140 ? 6.954 10.356 -12.957 1.00 93.62 140 TYR A CA 1
ATOM 1124 C C . TYR A 1 140 ? 7.613 9.059 -13.436 1.00 93.62 140 TYR A C 1
ATOM 1126 O O . TYR A 1 140 ? 8.201 8.300 -12.662 1.00 93.62 140 TYR A O 1
ATOM 1134 N N . ILE A 1 141 ? 7.528 8.842 -14.746 1.00 93.88 141 ILE A N 1
ATOM 1135 C CA . ILE A 1 141 ? 8.254 7.807 -15.486 1.00 93.88 141 ILE A CA 1
ATOM 1136 C C . ILE A 1 141 ? 9.015 8.447 -16.645 1.00 93.88 141 ILE A C 1
ATOM 1138 O O . ILE A 1 141 ? 8.506 9.375 -17.272 1.00 93.88 141 ILE A O 1
ATOM 1142 N N . THR A 1 142 ? 10.198 7.927 -16.955 1.00 92.06 142 THR A N 1
ATOM 1143 C CA . THR A 1 142 ? 11.037 8.360 -18.075 1.00 92.06 142 THR A CA 1
ATOM 1144 C C . THR A 1 142 ? 11.445 7.151 -18.915 1.00 92.06 142 THR A C 1
ATOM 1146 O O . THR A 1 142 ? 11.981 6.173 -18.389 1.00 92.06 142 THR A O 1
ATOM 1149 N N . TYR A 1 143 ? 11.217 7.223 -20.226 1.00 90.12 143 TYR A N 1
ATOM 1150 C CA . TYR A 1 143 ? 11.570 6.192 -21.207 1.00 90.12 143 TYR A CA 1
ATOM 1151 C C . TYR A 1 143 ? 12.081 6.878 -22.479 1.00 90.12 143 TYR A C 1
ATOM 1153 O O . TYR A 1 143 ? 11.391 7.737 -23.021 1.00 90.12 143 TYR A O 1
ATOM 1161 N N . TYR A 1 144 ? 13.305 6.545 -22.913 1.00 84.81 144 TYR A N 1
ATOM 1162 C CA . TYR A 1 144 ? 14.011 7.192 -24.037 1.00 84.81 144 TYR A CA 1
ATOM 1163 C C . TYR A 1 144 ? 13.923 8.735 -24.021 1.00 84.81 144 TYR A C 1
ATOM 1165 O O . TYR A 1 144 ? 13.516 9.372 -24.988 1.00 84.81 144 TYR A O 1
ATOM 1173 N N . GLY A 1 145 ? 14.272 9.346 -22.883 1.00 83.25 145 GLY A N 1
ATOM 1174 C CA . GLY A 1 145 ? 14.278 10.804 -22.686 1.00 83.25 145 GLY A CA 1
ATOM 1175 C C . GLY A 1 145 ? 12.903 11.435 -22.429 1.00 83.25 145 GLY A C 1
ATOM 1176 O O . GLY A 1 145 ? 12.807 12.405 -21.676 1.00 83.25 145 GLY A O 1
ATOM 1177 N N . THR A 1 146 ? 11.823 10.861 -22.957 1.00 86.69 146 THR A N 1
ATOM 1178 C CA . THR A 1 146 ? 10.462 11.358 -22.713 1.00 86.69 146 THR A CA 1
ATOM 1179 C C . THR A 1 146 ? 10.016 11.036 -21.293 1.00 86.69 146 THR A C 1
ATOM 1181 O O . THR A 1 146 ? 10.173 9.909 -20.820 1.00 86.69 146 THR A O 1
ATOM 1184 N N . THR A 1 147 ? 9.478 12.043 -20.599 1.00 90.50 147 THR A N 1
ATOM 1185 C CA . THR A 1 147 ? 9.067 11.946 -19.195 1.00 90.50 147 THR A CA 1
ATOM 1186 C C . THR A 1 147 ? 7.584 12.262 -19.042 1.00 90.50 147 THR A C 1
ATOM 1188 O O . THR A 1 147 ? 7.166 13.395 -19.265 1.00 90.50 147 THR A O 1
ATOM 1191 N N . TRP A 1 148 ? 6.798 11.282 -18.595 1.00 90.44 148 TRP A N 1
ATOM 1192 C CA . TRP A 1 148 ? 5.379 11.460 -18.283 1.00 90.44 148 TRP A CA 1
ATOM 1193 C C . TRP A 1 148 ? 5.203 11.616 -16.775 1.00 90.44 148 TRP A C 1
ATOM 1195 O O . TRP A 1 148 ? 5.657 10.780 -15.987 1.00 90.44 148 TRP A O 1
ATOM 1205 N N . ARG A 1 149 ? 4.494 12.667 -16.357 1.00 91.31 149 ARG A N 1
ATOM 1206 C CA . ARG A 1 149 ? 4.043 12.807 -14.966 1.00 91.31 149 ARG A CA 1
ATOM 1207 C C . ARG A 1 149 ? 2.918 11.807 -14.699 1.00 91.31 149 ARG A C 1
ATOM 1209 O O . ARG A 1 149 ? 2.030 11.615 -15.532 1.00 91.31 149 ARG A O 1
ATOM 1216 N N . ILE A 1 150 ? 2.935 11.176 -13.530 1.00 90.31 150 ILE A N 1
ATOM 1217 C CA . ILE A 1 150 ? 1.847 10.297 -13.103 1.00 90.31 150 ILE A CA 1
ATOM 1218 C C . ILE A 1 150 ? 0.738 11.167 -12.492 1.00 90.31 150 ILE A C 1
ATOM 1220 O O . ILE A 1 150 ? 1.004 11.968 -11.590 1.00 90.31 150 ILE A O 1
ATOM 1224 N N . PRO A 1 151 ? -0.520 11.047 -12.955 1.00 85.88 151 PRO A N 1
ATOM 1225 C CA . PRO A 1 151 ? -1.615 11.822 -12.395 1.00 85.88 151 PRO A CA 1
ATOM 1226 C C . PRO A 1 151 ? -1.946 11.313 -10.988 1.00 85.88 151 PRO A C 1
ATOM 1228 O O . PRO A 1 151 ? -2.500 10.223 -10.820 1.00 85.88 151 PRO A O 1
ATOM 1231 N N . LYS A 1 152 ? -1.628 12.127 -9.976 1.00 80.12 152 LYS A N 1
ATOM 1232 C CA . LYS A 1 152 ? -2.040 11.895 -8.585 1.00 80.12 152 LYS A CA 1
ATOM 1233 C C . LYS A 1 152 ? -3.557 12.045 -8.459 1.00 80.12 152 LYS A C 1
ATOM 1235 O O . LYS A 1 152 ? -4.132 13.002 -8.979 1.00 80.12 152 LYS A O 1
ATOM 1240 N N . ASN A 1 153 ? -4.199 11.134 -7.734 1.00 70.62 153 ASN A N 1
ATOM 1241 C CA . ASN A 1 153 ? -5.640 11.179 -7.492 1.00 70.62 153 ASN A CA 1
ATOM 1242 C C . ASN A 1 153 ? -5.954 12.308 -6.481 1.00 70.62 153 ASN A C 1
ATOM 1244 O O . ASN A 1 153 ? -5.828 12.131 -5.273 1.00 70.62 153 ASN A O 1
ATOM 1248 N N . LYS A 1 154 ? -6.288 13.505 -6.992 1.00 58.22 154 LYS A N 1
ATOM 1249 C CA . LYS A 1 154 ? -6.469 14.743 -6.200 1.00 58.22 154 LYS A CA 1
ATOM 1250 C C . LYS A 1 154 ? -7.852 14.907 -5.554 1.00 58.22 154 LYS A C 1
ATOM 1252 O O . LYS A 1 154 ? -7.992 15.734 -4.659 1.00 58.22 154 LYS A O 1
ATOM 1257 N N . SER A 1 155 ? -8.859 14.153 -5.989 1.00 51.34 155 SER A N 1
ATOM 1258 C CA . SER A 1 155 ? -10.234 14.225 -5.487 1.00 51.34 155 SER A CA 1
ATOM 1259 C C . SER A 1 155 ? -10.754 12.829 -5.144 1.00 51.34 155 SER A C 1
ATOM 1261 O O . SER A 1 155 ? -10.958 11.996 -6.023 1.00 51.34 155 SER A O 1
ATOM 1263 N N . MET A 1 156 ? -10.988 12.573 -3.856 1.00 57.59 156 MET A N 1
ATOM 1264 C CA . MET A 1 156 ? -11.730 11.399 -3.395 1.00 57.59 156 MET A CA 1
ATOM 1265 C C . MET A 1 156 ? -13.105 11.849 -2.882 1.00 57.59 156 MET A C 1
ATOM 1267 O O . MET A 1 156 ? -13.151 12.729 -2.022 1.00 57.59 156 MET A O 1
ATOM 1271 N N . PRO A 1 157 ? -14.219 11.235 -3.319 1.00 57.25 157 PRO A N 1
ATOM 1272 C CA . PRO A 1 157 ? -15.472 11.290 -2.564 1.00 57.25 157 PRO A CA 1
ATOM 1273 C C . PRO A 1 157 ? -15.422 10.390 -1.310 1.00 57.25 157 PRO A C 1
ATOM 1275 O O . PRO A 1 157 ? -16.251 10.530 -0.415 1.00 57.25 157 PRO A O 1
ATOM 1278 N N . TYR A 1 158 ? -14.436 9.489 -1.233 1.00 68.56 158 TYR A N 1
ATOM 1279 C CA . TYR A 1 158 ? -14.245 8.506 -0.167 1.00 68.56 158 TYR A CA 1
ATOM 1280 C C . TYR A 1 158 ? -13.170 8.917 0.845 1.00 68.56 158 TYR A C 1
ATOM 1282 O O . TYR A 1 158 ? -12.312 9.759 0.576 1.00 68.56 158 TYR A O 1
ATOM 1290 N N . LEU A 1 159 ? -13.198 8.284 2.017 1.00 75.25 159 LEU A N 1
ATOM 1291 C CA . LEU A 1 159 ? -12.150 8.423 3.020 1.00 75.25 159 LEU A CA 1
ATOM 1292 C C . LEU A 1 159 ? -10.924 7.599 2.628 1.00 75.25 159 LEU A C 1
ATOM 1294 O O . LEU A 1 159 ? -11.023 6.392 2.421 1.00 75.25 159 LEU A O 1
ATOM 1298 N N . SER A 1 160 ? -9.759 8.246 2.565 1.00 75.88 160 SER A N 1
ATOM 1299 C CA . SER A 1 160 ? -8.492 7.529 2.428 1.00 75.88 160 SER A CA 1
ATOM 1300 C C . SER A 1 160 ? -8.262 6.666 3.673 1.00 75.88 160 SER A C 1
ATOM 1302 O O . SER A 1 160 ? -8.326 7.207 4.782 1.00 75.88 160 SER A O 1
ATOM 1304 N N . PRO A 1 161 ? -7.917 5.377 3.524 1.00 85.00 161 PRO A N 1
ATOM 1305 C CA . PRO A 1 161 ? -7.581 4.536 4.660 1.00 85.00 161 PRO A CA 1
ATOM 1306 C C . PRO A 1 161 ? -6.295 5.014 5.353 1.00 85.00 161 PRO A C 1
ATOM 1308 O O . PRO A 1 161 ? -5.416 5.607 4.719 1.00 85.00 161 PRO A O 1
ATOM 1311 N N . VAL A 1 162 ? -6.201 4.766 6.661 1.00 87.38 162 VAL A N 1
ATOM 1312 C CA . VAL A 1 162 ? -5.066 5.133 7.520 1.00 87.38 162 VAL A CA 1
ATOM 1313 C C . VAL A 1 162 ? -4.236 3.910 7.909 1.00 87.38 162 VAL A C 1
ATOM 1315 O O . VAL A 1 162 ? -4.713 2.777 7.885 1.00 87.38 162 VAL A O 1
ATOM 1318 N N . LEU A 1 163 ? -2.978 4.149 8.287 1.00 89.44 163 LEU A N 1
ATOM 1319 C CA . LEU A 1 163 ? -2.120 3.143 8.912 1.00 89.44 163 LEU A CA 1
ATOM 1320 C C . LEU A 1 163 ? -2.720 2.734 10.265 1.00 89.44 163 LEU A C 1
ATOM 1322 O O . LEU A 1 163 ? -2.921 3.595 11.120 1.00 89.44 163 LEU A O 1
ATOM 1326 N N . LEU A 1 164 ? -2.976 1.439 10.465 1.00 91.38 164 LEU A N 1
ATOM 1327 C CA . LEU A 1 164 ? -3.638 0.923 11.668 1.00 91.38 164 LEU A CA 1
ATOM 1328 C C . LEU A 1 164 ? -2.977 -0.376 12.150 1.00 91.38 164 LEU A C 1
ATOM 1330 O O . LEU A 1 164 ? -2.804 -1.312 11.371 1.00 91.38 164 LEU A O 1
ATOM 1334 N N . ASN A 1 165 ? -2.638 -0.461 13.441 1.00 93.25 165 ASN A N 1
ATOM 1335 C CA . ASN A 1 165 ? -2.305 -1.735 14.084 1.00 93.25 165 ASN A CA 1
ATOM 1336 C C . ASN A 1 165 ? -3.598 -2.356 14.618 1.00 93.25 165 ASN A C 1
ATOM 1338 O O . ASN A 1 165 ? -4.034 -2.047 15.726 1.00 93.25 165 ASN A O 1
ATOM 1342 N N . LEU A 1 166 ? -4.194 -3.234 13.815 1.00 94.06 166 LEU A N 1
ATOM 1343 C CA . LEU A 1 166 ? -5.468 -3.872 14.119 1.00 94.06 166 LEU A CA 1
ATOM 1344 C C . LEU A 1 166 ? -5.401 -4.671 15.426 1.00 94.06 166 LEU A C 1
ATOM 1346 O O . LEU A 1 166 ? -6.296 -4.534 16.253 1.00 94.06 166 LEU A O 1
ATOM 1350 N N . THR A 1 167 ? -4.326 -5.427 15.675 1.00 94.38 167 THR A N 1
ATOM 1351 C CA . THR A 1 167 ? -4.180 -6.214 16.915 1.00 94.38 167 THR A CA 1
ATOM 1352 C C . THR A 1 167 ? -4.144 -5.331 18.163 1.00 94.38 167 THR A C 1
ATOM 1354 O O . THR A 1 167 ? -4.872 -5.586 19.118 1.00 94.38 167 THR A O 1
ATOM 1357 N N . LYS A 1 168 ? -3.335 -4.262 18.171 1.00 93.75 168 LYS A N 1
ATOM 1358 C CA . LYS A 1 168 ? -3.243 -3.352 19.326 1.00 93.75 168 LYS A CA 1
ATOM 1359 C C . LYS A 1 168 ? -4.520 -2.551 19.542 1.00 93.75 168 LYS A C 1
ATOM 1361 O O . LYS A 1 168 ? -4.880 -2.315 20.689 1.00 93.75 168 LYS A O 1
ATOM 1366 N N . THR A 1 169 ? -5.189 -2.121 18.476 1.00 93.50 169 THR A N 1
ATOM 1367 C CA . THR A 1 169 ? -6.459 -1.397 18.597 1.00 93.50 169 THR A CA 1
ATOM 1368 C C . THR A 1 169 ? -7.577 -2.324 19.077 1.00 93.50 169 THR A C 1
ATOM 1370 O O . THR A 1 169 ? -8.289 -1.949 20.001 1.00 93.50 169 THR A O 1
ATOM 1373 N N . THR A 1 170 ? -7.652 -3.566 18.583 1.00 94.81 170 THR A N 1
ATOM 1374 C CA . THR A 1 170 ? -8.589 -4.592 19.092 1.00 94.81 170 THR A CA 1
ATOM 1375 C C . THR A 1 170 ? -8.353 -4.856 20.580 1.00 94.81 170 THR A C 1
ATOM 1377 O O . THR A 1 170 ? -9.274 -4.751 21.381 1.00 94.81 170 THR A O 1
ATOM 1380 N N . ASN A 1 171 ? -7.103 -5.119 20.977 1.00 93.81 171 ASN A N 1
ATOM 1381 C CA . ASN A 1 171 ? -6.749 -5.420 22.369 1.00 93.81 171 ASN A CA 1
ATOM 1382 C C . ASN A 1 171 ? -6.907 -4.226 23.324 1.00 93.81 171 ASN A C 1
ATOM 1384 O O . ASN A 1 171 ? -6.945 -4.423 24.534 1.00 93.81 171 ASN A O 1
ATOM 1388 N N . TYR A 1 172 ? -6.942 -2.999 22.803 1.00 93.94 172 TYR A N 1
ATOM 1389 C CA . TYR A 1 172 ? -7.246 -1.804 23.585 1.00 93.94 172 TYR A CA 1
ATOM 1390 C C . TYR A 1 172 ? -8.761 -1.633 23.748 1.00 93.94 172 TYR A C 1
ATOM 1392 O O . TYR A 1 172 ? -9.225 -1.489 24.872 1.00 93.94 172 TYR A O 1
ATOM 1400 N N . LEU A 1 173 ? -9.538 -1.769 22.667 1.00 93.56 173 LEU A N 1
ATOM 1401 C CA . LEU A 1 173 ? -11.003 -1.736 22.731 1.00 93.56 173 LEU A CA 1
ATOM 1402 C C . LEU A 1 173 ? -11.557 -2.830 23.661 1.00 93.56 173 LEU A C 1
ATOM 1404 O O . LEU A 1 173 ? -12.367 -2.511 24.521 1.00 93.56 173 LEU A O 1
ATOM 1408 N N . LYS A 1 174 ? -11.007 -4.055 23.614 1.00 94.19 174 LYS A N 1
ATOM 1409 C CA . LYS A 1 174 ? -11.293 -5.159 24.563 1.00 94.19 174 LYS A CA 1
ATOM 1410 C C . LYS A 1 174 ? -11.064 -4.844 26.048 1.00 94.19 174 LYS A C 1
ATOM 1412 O O . LYS A 1 174 ? -11.470 -5.628 26.894 1.00 94.19 174 LYS A O 1
ATOM 1417 N N . LYS A 1 175 ? -10.326 -3.779 26.372 1.00 92.50 175 LYS A N 1
ATOM 1418 C CA . LYS A 1 175 ? -10.073 -3.340 27.756 1.00 92.50 175 LYS A CA 1
ATOM 1419 C C . LYS A 1 175 ? -10.930 -2.145 28.165 1.00 92.50 175 LYS A C 1
ATOM 1421 O O . LYS A 1 175 ? -11.038 -1.872 29.354 1.00 92.50 175 LYS A O 1
ATOM 1426 N N . CYS A 1 176 ? -11.452 -1.399 27.194 1.00 90.31 176 CYS A N 1
ATOM 1427 C CA . CYS A 1 176 ? -12.262 -0.203 27.420 1.00 90.31 176 CYS A CA 1
ATOM 1428 C C . CYS A 1 176 ? -13.763 -0.496 27.366 1.00 90.31 176 CYS A C 1
ATOM 1430 O O . CYS A 1 176 ? -14.533 0.218 27.999 1.00 90.31 176 CYS A O 1
ATOM 1432 N N . LEU A 1 177 ? -14.152 -1.513 26.599 1.00 87.88 177 LEU A N 1
ATOM 1433 C CA . LEU A 1 177 ? -15.518 -1.982 26.416 1.00 87.88 177 LEU A CA 1
ATOM 1434 C C . LEU A 1 177 ? -15.714 -3.279 27.209 1.00 87.88 177 LEU A C 1
ATOM 1436 O O . LEU A 1 177 ? -14.777 -4.073 27.319 1.00 87.88 177 LEU A O 1
ATOM 1440 N N . LEU A 1 178 ? -16.922 -3.492 27.732 1.00 73.75 178 LEU A N 1
ATOM 1441 C CA . LEU A 1 178 ? -17.340 -4.782 28.305 1.00 73.75 178 LEU A CA 1
ATOM 1442 C C . LEU A 1 178 ? -17.869 -5.741 27.216 1.00 73.75 178 LEU A C 1
ATOM 1444 O O . LEU A 1 178 ? -18.201 -6.889 27.499 1.00 73.75 178 LEU A O 1
ATOM 1448 N N . ASP A 1 179 ? -17.916 -5.240 25.986 1.00 76.75 179 ASP A N 1
ATOM 1449 C CA . ASP A 1 179 ? -18.633 -5.768 24.837 1.00 76.75 179 ASP A CA 1
ATOM 1450 C C . ASP A 1 179 ? -17.817 -6.818 24.055 1.00 76.75 179 ASP A C 1
ATOM 1452 O O . ASP A 1 179 ? -16.581 -6.884 24.120 1.00 76.75 179 ASP A O 1
ATOM 1456 N N . GLU A 1 180 ? -18.495 -7.599 23.213 1.00 8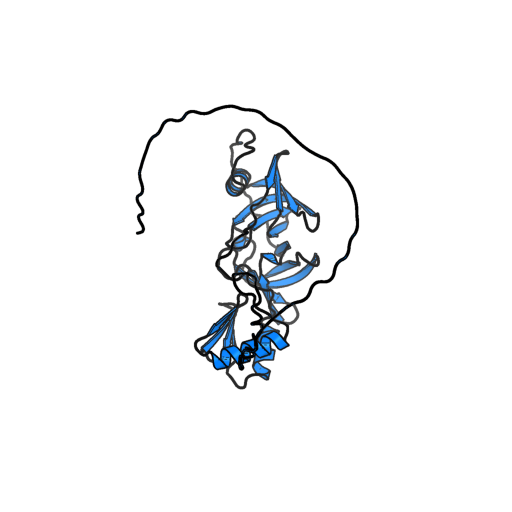8.81 180 GLU A N 1
ATOM 1457 C CA . GLU A 1 180 ? -17.839 -8.557 22.318 1.00 88.81 180 GLU A CA 1
ATOM 1458 C C . GLU A 1 180 ? -17.099 -7.853 21.167 1.00 88.81 180 GLU A C 1
ATOM 1460 O O . GLU A 1 180 ? -17.686 -7.448 20.162 1.00 88.81 180 GLU A O 1
ATOM 1465 N N . VAL A 1 181 ? -15.774 -7.726 21.305 1.00 94.50 181 VAL A N 1
ATOM 1466 C CA . VAL A 1 181 ? -14.886 -7.150 20.280 1.00 94.50 181 VAL A CA 1
ATOM 1467 C C . VAL A 1 181 ? -14.142 -8.251 19.513 1.00 94.50 181 VAL A C 1
ATOM 1469 O O . VAL A 1 181 ? -13.335 -8.990 20.082 1.00 94.50 181 VAL A O 1
ATOM 1472 N N . GLU A 1 182 ? -14.298 -8.306 18.193 1.00 94.00 182 GLU A N 1
ATOM 1473 C CA . GLU A 1 182 ? -13.638 -9.280 17.317 1.00 94.00 182 GLU A CA 1
ATOM 1474 C C . GLU A 1 182 ? -12.775 -8.621 16.232 1.00 94.00 182 GLU A C 1
ATOM 1476 O O . GLU A 1 182 ? -13.066 -7.530 15.740 1.00 94.00 182 GLU A O 1
ATOM 1481 N N . LEU A 1 183 ? -11.694 -9.299 15.827 1.00 93.56 183 LEU A N 1
ATOM 1482 C CA . LEU A 1 183 ? -10.840 -8.868 14.718 1.00 93.56 183 LEU A CA 1
ATOM 1483 C C . LEU A 1 183 ? -11.084 -9.744 13.492 1.00 93.56 183 LEU A C 1
ATOM 1485 O O . LEU A 1 183 ? -10.646 -10.893 13.436 1.00 93.56 183 LEU A O 1
ATOM 1489 N N . GLU A 1 184 ? -11.690 -9.162 12.465 1.00 91.94 184 GLU A N 1
ATOM 1490 C CA . GLU A 1 184 ? -11.869 -9.826 11.183 1.00 91.94 184 GLU A CA 1
ATOM 1491 C C . GLU A 1 184 ? -10.688 -9.527 10.247 1.00 91.94 184 GLU A C 1
ATOM 1493 O O . GLU A 1 184 ? -10.304 -8.378 10.016 1.00 91.94 184 GLU A O 1
ATOM 1498 N N . LEU A 1 185 ? -10.096 -10.581 9.678 1.00 88.25 185 LEU A N 1
ATOM 1499 C CA . LEU A 1 185 ? -8.951 -10.467 8.762 1.00 88.25 185 LEU A CA 1
ATOM 1500 C C . LEU A 1 185 ? -9.375 -10.501 7.286 1.00 88.25 185 LEU A C 1
ATOM 1502 O O . LEU A 1 185 ? -8.771 -9.834 6.443 1.00 88.25 185 LEU A O 1
ATOM 1506 N N . ASN A 1 186 ? -10.439 -11.247 6.968 1.00 84.19 186 ASN A N 1
ATOM 1507 C CA . ASN A 1 186 ? -10.982 -11.360 5.609 1.00 84.19 186 ASN A CA 1
ATOM 1508 C C . ASN A 1 186 ? -11.542 -10.017 5.115 1.00 84.19 186 ASN A C 1
ATOM 1510 O O . ASN A 1 186 ? -11.305 -9.622 3.968 1.00 84.19 186 ASN A O 1
ATOM 1514 N N . HIS A 1 187 ? -12.195 -9.274 6.005 1.00 84.50 187 HIS A N 1
ATOM 1515 C CA . HIS A 1 187 ? -12.519 -7.860 5.858 1.00 84.50 187 HIS A CA 1
ATOM 1516 C C . HIS A 1 187 ? -11.727 -7.138 6.949 1.00 84.50 187 HIS A C 1
ATOM 1518 O O . HIS A 1 187 ? -12.124 -7.280 8.093 1.00 84.50 187 HIS A O 1
ATOM 1524 N N . PRO A 1 188 ? -10.609 -6.436 6.661 1.00 88.12 188 PRO A N 1
ATOM 1525 C CA . PRO A 1 188 ? -9.740 -5.886 7.704 1.00 88.12 188 PRO A CA 1
ATOM 1526 C C . PRO A 1 188 ? -10.471 -4.789 8.486 1.00 88.12 188 PRO A C 1
ATOM 1528 O O . PRO A 1 188 ? -10.461 -3.620 8.091 1.00 88.12 188 PRO A O 1
ATOM 1531 N N . ARG A 1 189 ? -11.146 -5.196 9.563 1.00 92.00 189 ARG A N 1
ATOM 1532 C CA . ARG A 1 189 ? -12.018 -4.383 10.413 1.00 92.00 189 ARG A CA 1
ATOM 1533 C C . ARG A 1 189 ? -12.063 -4.976 11.817 1.00 92.00 189 ARG A C 1
ATOM 1535 O O . ARG A 1 189 ? -11.836 -6.169 12.002 1.00 92.00 189 ARG A O 1
ATOM 1542 N N . ILE A 1 190 ? -12.389 -4.135 12.786 1.00 94.75 190 ILE A N 1
ATOM 1543 C CA . ILE A 1 190 ? -12.739 -4.570 14.138 1.00 94.75 190 ILE A CA 1
ATOM 1544 C C . ILE A 1 190 ? -14.262 -4.521 14.227 1.00 94.75 190 ILE A C 1
ATOM 1546 O O . ILE A 1 190 ? -14.860 -3.503 13.868 1.00 94.75 190 ILE A O 1
ATOM 1550 N N . ASN A 1 191 ? -14.864 -5.628 14.635 1.00 94.75 191 ASN A N 1
ATOM 1551 C CA . ASN A 1 191 ? -16.292 -5.790 14.866 1.00 94.75 191 ASN A CA 1
ATOM 1552 C C . ASN A 1 191 ? -16.554 -5.656 16.373 1.00 94.75 191 ASN A C 1
ATOM 1554 O O . ASN A 1 191 ? -15.740 -6.108 17.176 1.00 94.75 191 ASN A O 1
ATOM 1558 N N . ILE A 1 192 ? -17.637 -4.984 16.745 1.00 94.81 192 ILE A N 1
ATOM 1559 C CA . ILE A 1 192 ? -18.079 -4.787 18.125 1.00 94.81 192 ILE A CA 1
ATOM 1560 C C . ILE A 1 192 ? -19.580 -5.083 18.118 1.00 94.81 192 ILE A C 1
ATOM 1562 O O . ILE A 1 192 ? -20.336 -4.376 17.444 1.00 94.81 192 ILE A O 1
ATOM 1566 N N . GLU A 1 193 ? -19.976 -6.180 18.768 1.00 91.12 193 GLU A N 1
ATOM 1567 C CA . GLU A 1 193 ? -21.361 -6.680 18.894 1.00 91.12 193 GLU A CA 1
ATOM 1568 C C . GLU A 1 193 ? -22.163 -6.820 17.581 1.00 91.12 193 GLU A C 1
ATOM 1570 O O . GLU A 1 193 ? -23.393 -6.847 17.586 1.00 91.12 193 GLU A O 1
ATOM 1575 N N . ASN A 1 194 ? -21.512 -6.863 16.412 1.00 91.50 194 ASN A N 1
ATOM 1576 C CA . ASN A 1 194 ? -22.168 -6.725 15.100 1.00 91.50 194 ASN A CA 1
ATOM 1577 C C . ASN A 1 194 ? -22.960 -5.406 14.906 1.00 91.50 194 ASN A C 1
ATOM 1579 O O . ASN A 1 194 ? -23.711 -5.260 13.927 1.00 91.50 194 ASN A O 1
ATOM 1583 N N . THR A 1 195 ? -22.767 -4.422 15.792 1.00 92.44 195 THR A N 1
ATOM 1584 C CA . THR A 1 195 ? -23.392 -3.091 15.749 1.00 92.44 195 THR A CA 1
ATOM 1585 C C . THR A 1 195 ? -22.425 -2.029 15.228 1.00 92.44 195 THR A C 1
ATOM 1587 O O . THR A 1 195 ? -22.833 -1.219 14.386 1.00 92.44 195 THR A O 1
ATOM 1590 N N . VAL A 1 196 ? -21.152 -2.058 15.655 1.00 93.69 196 VAL A N 1
ATOM 1591 C CA . VAL A 1 196 ? -20.108 -1.083 15.287 1.00 93.69 196 VAL A CA 1
ATOM 1592 C C . VAL A 1 196 ? -18.943 -1.761 14.567 1.00 93.69 196 VAL A C 1
ATOM 1594 O O . VAL A 1 196 ? -18.370 -2.740 15.033 1.00 93.69 196 VAL A O 1
ATOM 1597 N N . PHE A 1 197 ? -18.533 -1.188 13.435 1.00 93.88 197 PHE A N 1
ATOM 1598 C CA . PHE A 1 197 ? -17.442 -1.689 12.604 1.00 93.88 197 PHE A CA 1
ATOM 1599 C C . PHE A 1 197 ? -16.379 -0.606 12.393 1.00 93.88 197 PHE A C 1
ATOM 1601 O O . PHE A 1 197 ? -16.622 0.414 11.737 1.00 93.88 197 PHE A O 1
ATOM 1608 N N . VAL A 1 198 ? -15.175 -0.840 12.919 1.00 93.12 198 VAL A N 1
ATOM 1609 C CA . VAL A 1 198 ? -14.011 0.044 12.763 1.00 93.12 198 VAL A CA 1
ATOM 1610 C C . VAL A 1 198 ? -13.172 -0.431 11.578 1.00 93.12 198 VAL A C 1
ATOM 1612 O O . VAL A 1 198 ? -12.466 -1.434 11.664 1.00 93.12 198 VAL A O 1
ATOM 1615 N N . TYR A 1 199 ? -13.217 0.308 10.472 1.00 91.75 199 TYR A N 1
ATOM 1616 C CA . TYR A 1 199 ? -12.379 0.084 9.294 1.00 91.75 199 TYR A CA 1
ATOM 1617 C C . TYR A 1 199 ? -11.173 1.038 9.281 1.00 91.75 199 TYR A C 1
ATOM 1619 O O . TYR A 1 199 ? -11.258 2.152 9.801 1.00 91.75 199 TYR A O 1
ATOM 1627 N N . PRO A 1 200 ? -10.085 0.702 8.563 1.00 89.56 200 PRO A N 1
ATOM 1628 C CA . PRO A 1 200 ? -8.985 1.626 8.289 1.00 89.56 200 PRO A CA 1
ATOM 1629 C C . PRO A 1 200 ? -9.399 2.964 7.658 1.00 89.56 200 PRO A C 1
ATOM 1631 O O . PRO A 1 200 ? -8.647 3.926 7.754 1.00 89.56 200 PRO A O 1
ATOM 1634 N N . HIS A 1 201 ? -10.565 3.063 7.010 1.00 86.69 201 HIS A N 1
ATOM 1635 C CA . HIS A 1 201 ? -11.066 4.317 6.431 1.00 86.69 201 HIS A CA 1
ATOM 1636 C C . HIS A 1 201 ? -12.075 5.069 7.318 1.00 86.69 201 HIS A C 1
ATOM 1638 O O . HIS A 1 201 ? -12.413 6.203 6.993 1.00 86.69 201 HIS A O 1
ATOM 1644 N N . GLY A 1 202 ? -12.567 4.490 8.417 1.00 88.50 202 GLY A N 1
ATOM 1645 C CA . GLY A 1 202 ? -13.584 5.116 9.267 1.00 88.50 202 GLY A CA 1
ATOM 1646 C C . GLY A 1 202 ? -14.446 4.115 10.034 1.00 88.50 202 GLY A C 1
ATOM 1647 O O . GLY A 1 202 ? -14.245 2.907 9.950 1.00 88.50 202 GLY A O 1
ATOM 1648 N N . ILE A 1 203 ? -15.425 4.628 10.780 1.00 90.94 203 ILE A N 1
ATOM 1649 C CA . ILE A 1 203 ? -16.313 3.824 11.630 1.00 90.94 203 ILE A CA 1
ATOM 1650 C C . ILE A 1 203 ? -17.728 3.855 11.057 1.00 90.94 203 ILE A C 1
ATOM 1652 O O . ILE A 1 203 ? -18.316 4.930 10.896 1.00 90.94 203 ILE A O 1
ATOM 1656 N N . VAL A 1 204 ? -18.273 2.673 10.786 1.00 91.19 204 VAL A N 1
ATOM 1657 C CA . VAL A 1 204 ? -19.668 2.455 10.384 1.00 91.19 204 VAL A CA 1
ATOM 1658 C C . VAL A 1 204 ? -20.396 1.852 11.578 1.00 91.19 204 VAL A C 1
ATOM 1660 O O . VAL A 1 204 ? -19.836 0.997 12.252 1.00 91.19 204 VAL A O 1
ATOM 1663 N N . SER A 1 205 ? -21.618 2.296 11.864 1.00 92.06 205 SER A N 1
ATOM 1664 C CA . SER A 1 205 ? -22.372 1.783 13.008 1.00 92.06 205 SER A CA 1
ATOM 1665 C C . SER A 1 205 ? -23.873 1.818 12.783 1.00 92.06 205 SER A C 1
ATOM 1667 O O . SER A 1 205 ? -24.362 2.695 12.067 1.00 92.06 205 SER A O 1
ATOM 1669 N N . ARG A 1 206 ? -24.571 0.898 13.450 1.00 92.44 206 ARG A N 1
ATOM 1670 C CA . ARG A 1 206 ? -26.021 0.926 13.686 1.00 92.44 206 ARG A CA 1
ATOM 1671 C C . ARG A 1 206 ? -26.363 1.633 15.003 1.00 92.44 206 ARG A C 1
ATOM 1673 O O . ARG A 1 206 ? -27.369 2.329 15.062 1.00 92.44 206 ARG A O 1
ATOM 1680 N N . ASP A 1 207 ? -25.489 1.524 16.003 1.00 92.25 207 ASP A N 1
ATOM 1681 C CA . ASP A 1 207 ? -25.599 2.204 17.296 1.00 92.25 207 ASP A CA 1
ATOM 1682 C C . ASP A 1 207 ? -24.775 3.509 17.295 1.00 92.25 207 ASP A C 1
ATOM 1684 O O . ASP A 1 207 ? -23.579 3.506 16.983 1.00 92.25 207 ASP A O 1
ATOM 1688 N N . ASN A 1 208 ? -25.394 4.649 17.612 1.00 91.94 208 ASN A N 1
ATOM 1689 C CA . ASN A 1 208 ? -24.681 5.930 17.665 1.00 91.94 208 ASN A CA 1
ATOM 1690 C C . ASN A 1 208 ? -24.030 6.227 19.025 1.00 91.94 208 ASN A C 1
ATOM 1692 O O . ASN A 1 208 ? -23.057 6.982 19.056 1.00 91.94 208 ASN A O 1
ATOM 1696 N N . GLU A 1 209 ? -24.520 5.655 20.122 1.00 92.56 209 GLU A N 1
ATOM 1697 C CA . GLU A 1 209 ? -23.973 5.856 21.465 1.00 92.56 209 GLU A CA 1
ATOM 1698 C C . GLU A 1 209 ? -22.668 5.080 21.625 1.00 92.56 209 GLU A C 1
ATOM 1700 O O . GLU A 1 209 ? -21.620 5.693 21.860 1.00 92.56 209 GLU A O 1
ATOM 1705 N N . LEU A 1 210 ? -22.689 3.773 21.347 1.00 92.50 210 LEU A N 1
ATOM 1706 C CA . LEU A 1 210 ? -21.496 2.925 21.369 1.00 92.50 210 LEU A CA 1
ATOM 1707 C C . LEU A 1 210 ? -20.443 3.427 20.368 1.00 92.50 210 LEU A C 1
ATOM 1709 O O . LEU A 1 210 ? -19.264 3.564 20.695 1.00 92.50 210 LEU A O 1
ATOM 1713 N N . LYS A 1 211 ? -20.863 3.862 19.172 1.00 93.12 211 LYS A N 1
ATOM 1714 C CA . LYS A 1 211 ? -19.972 4.539 18.210 1.00 93.12 211 LYS A CA 1
ATOM 1715 C C . LYS A 1 211 ? -19.292 5.776 18.799 1.00 93.12 211 LYS A C 1
ATOM 1717 O O . LYS A 1 211 ? -18.112 5.993 18.524 1.00 93.12 211 LYS A O 1
ATOM 1722 N N . ASN A 1 212 ? -20.000 6.607 19.564 1.00 92.56 212 ASN A N 1
ATOM 1723 C CA . ASN A 1 212 ? -19.414 7.804 20.173 1.00 92.56 212 ASN A CA 1
ATOM 1724 C C . ASN A 1 212 ? -18.390 7.444 21.261 1.00 92.56 212 ASN A C 1
ATOM 1726 O O . ASN A 1 212 ? -17.342 8.094 21.334 1.00 92.56 212 ASN A O 1
ATOM 1730 N N . GLN A 1 213 ? -18.642 6.385 22.037 1.00 93.19 213 GLN A N 1
ATOM 1731 C CA . GLN A 1 213 ? -17.680 5.836 22.998 1.00 93.19 213 GLN A CA 1
ATOM 1732 C C . GLN A 1 213 ? -16.429 5.295 22.284 1.00 93.19 213 GLN A C 1
ATOM 1734 O O . GLN A 1 213 ? -15.317 5.742 22.563 1.00 93.19 213 GLN A O 1
ATOM 1739 N N . VAL A 1 214 ? -16.598 4.445 21.265 1.00 93.31 214 VAL A N 1
ATOM 1740 C CA . VAL A 1 214 ? -15.500 3.917 20.429 1.00 93.31 214 VAL A CA 1
ATOM 1741 C C . VAL A 1 214 ? -14.684 5.050 19.792 1.00 93.31 214 VAL A C 1
ATOM 1743 O O . VAL A 1 214 ? -13.454 5.026 19.818 1.00 93.31 214 VAL A O 1
ATOM 1746 N N . VAL A 1 215 ? -15.337 6.098 19.275 1.00 93.00 215 VAL A N 1
ATOM 1747 C CA . VAL A 1 215 ? -14.665 7.304 18.754 1.00 93.00 215 VAL A CA 1
ATOM 1748 C C . VAL A 1 215 ? -13.839 8.017 19.830 1.00 93.00 215 VAL A C 1
ATOM 1750 O O . VAL A 1 215 ? -12.787 8.570 19.502 1.00 93.00 215 VAL A O 1
ATOM 1753 N N . LYS A 1 216 ? -14.297 8.049 21.088 1.00 93.50 216 LYS A N 1
ATOM 1754 C CA . LYS A 1 216 ? -13.562 8.649 22.211 1.00 93.50 216 LYS A CA 1
ATOM 1755 C C . LYS A 1 216 ? -12.303 7.835 22.524 1.00 93.50 216 LYS A C 1
ATOM 1757 O O . LYS A 1 216 ? -11.210 8.390 22.434 1.00 93.50 216 LYS A O 1
ATOM 1762 N N . TYR A 1 217 ? -12.436 6.529 22.757 1.00 94.00 217 TYR A N 1
ATOM 1763 C CA . TYR A 1 217 ? -11.301 5.646 23.055 1.00 94.00 217 TYR A CA 1
ATOM 1764 C C . TYR A 1 217 ? -10.263 5.631 21.922 1.00 94.00 217 TYR A C 1
ATOM 1766 O O . TYR A 1 217 ? -9.064 5.768 22.153 1.00 94.00 217 TYR A O 1
ATOM 1774 N N . LEU A 1 218 ? -10.694 5.564 20.658 1.00 91.88 218 LEU A N 1
ATOM 1775 C CA . LEU A 1 218 ? -9.760 5.601 19.526 1.00 91.88 218 LEU A CA 1
ATOM 1776 C C . LEU A 1 218 ? -8.985 6.927 19.438 1.00 91.88 218 LEU A C 1
ATOM 1778 O O . LEU A 1 218 ? -7.798 6.907 19.113 1.00 91.88 218 LEU A O 1
ATOM 1782 N N . LYS A 1 219 ? -9.600 8.065 19.795 1.00 91.06 219 LYS A N 1
ATOM 1783 C CA . LYS A 1 219 ? -8.891 9.355 19.904 1.00 91.06 219 LYS A CA 1
ATOM 1784 C C . LYS A 1 219 ? -7.884 9.372 21.051 1.00 91.06 219 LYS A C 1
ATOM 1786 O O . LYS A 1 219 ? -6.807 9.931 20.868 1.00 91.06 219 LYS A O 1
ATOM 1791 N N . GLU A 1 220 ? -8.204 8.761 22.191 1.00 90.62 220 GLU A N 1
ATOM 1792 C CA . GLU A 1 220 ? -7.273 8.591 23.321 1.00 90.62 220 GLU A CA 1
ATOM 1793 C C . GLU A 1 220 ? -6.063 7.726 22.914 1.00 90.62 220 GLU A C 1
ATOM 1795 O O . GLU A 1 220 ? -4.930 8.038 23.274 1.00 90.62 220 GLU A O 1
ATOM 1800 N N . GLN A 1 221 ? -6.264 6.732 22.037 1.00 87.56 221 GLN A N 1
ATOM 1801 C CA . GLN A 1 221 ? -5.185 5.970 21.387 1.00 87.56 221 GLN A CA 1
ATOM 1802 C C . GLN A 1 221 ? -4.422 6.759 20.289 1.00 87.56 221 GLN A C 1
ATOM 1804 O O . GLN A 1 221 ? -3.509 6.225 19.656 1.00 87.56 221 GLN A O 1
ATOM 1809 N N . GLY A 1 222 ? -4.790 8.017 20.016 1.00 85.62 222 GLY A N 1
ATOM 1810 C CA . GLY A 1 222 ? -4.206 8.856 18.960 1.00 85.62 222 GLY A CA 1
ATOM 1811 C C . GLY A 1 222 ? -4.715 8.571 17.539 1.00 85.62 222 GLY A C 1
ATOM 1812 O O . GLY A 1 222 ? -4.209 9.152 16.575 1.00 85.62 222 GLY A O 1
ATOM 1813 N N . LEU A 1 223 ? -5.718 7.702 17.373 1.00 85.75 223 LEU A N 1
ATOM 1814 C CA . LEU A 1 223 ? -6.304 7.362 16.077 1.00 85.75 223 LEU A CA 1
ATOM 1815 C C . LEU A 1 223 ? -7.444 8.332 15.723 1.00 85.75 223 LEU A C 1
ATOM 1817 O O . LEU A 1 223 ? -8.536 8.285 16.287 1.00 85.75 223 LEU A O 1
ATOM 1821 N N . VAL A 1 224 ? -7.208 9.204 14.738 1.00 82.62 224 VAL A N 1
ATOM 1822 C CA . VAL A 1 224 ? -8.194 10.201 14.291 1.00 82.62 224 VAL A CA 1
ATOM 1823 C C . VAL A 1 224 ? -8.532 10.014 12.814 1.00 82.62 224 VAL A C 1
ATOM 1825 O O . VAL A 1 224 ? -7.749 10.362 11.927 1.00 82.62 224 VAL A O 1
ATOM 1828 N N . PHE A 1 225 ? -9.740 9.524 12.540 1.00 80.50 225 PHE A N 1
ATOM 1829 C CA . PHE A 1 225 ? -10.297 9.501 11.188 1.00 80.50 225 PHE A CA 1
ATOM 1830 C C . PHE A 1 225 ? -10.650 10.924 10.731 1.00 80.50 225 PHE A C 1
ATOM 1832 O O . PHE A 1 225 ? -11.298 11.689 11.450 1.00 80.50 225 PHE A O 1
ATOM 1839 N N . LYS A 1 226 ? -10.219 11.296 9.522 1.00 70.06 226 LYS A N 1
ATOM 1840 C CA . LYS A 1 226 ? -10.583 12.579 8.899 1.00 70.06 226 LYS A CA 1
ATOM 1841 C C . LYS A 1 226 ? -11.965 12.477 8.250 1.00 70.06 226 LYS A C 1
ATOM 1843 O O . LYS A 1 226 ? -12.400 11.393 7.897 1.00 70.06 226 LYS A O 1
ATOM 1848 N N . ASN A 1 227 ? -12.626 13.614 8.036 1.00 64.12 227 ASN A N 1
ATOM 1849 C CA . ASN A 1 227 ? -13.826 13.690 7.194 1.00 64.12 227 ASN A CA 1
ATOM 1850 C C . ASN A 1 227 ? -13.454 13.771 5.697 1.00 64.12 227 ASN A C 1
ATOM 1852 O O . ASN A 1 227 ? -12.375 14.288 5.386 1.00 64.12 227 ASN A O 1
ATOM 1856 N N . PRO A 1 228 ? -14.353 13.400 4.754 1.00 54.25 228 PRO A N 1
ATOM 1857 C CA . PRO A 1 228 ? -14.047 13.379 3.311 1.00 54.25 228 PRO A CA 1
ATOM 1858 C C . PRO A 1 228 ? -13.620 14.736 2.741 1.00 54.25 228 PRO A C 1
ATOM 1860 O O . PRO A 1 228 ? -12.896 14.815 1.758 1.00 54.25 228 PRO A O 1
ATOM 1863 N N . ARG A 1 229 ? -14.031 15.832 3.392 1.00 50.72 229 ARG A N 1
ATOM 1864 C CA . ARG A 1 229 ? -13.697 17.214 3.010 1.00 50.72 229 ARG A CA 1
ATOM 1865 C C . ARG A 1 229 ? -12.446 17.769 3.710 1.00 50.72 229 ARG A C 1
ATOM 1867 O O . ARG A 1 229 ? -12.269 18.983 3.754 1.00 50.72 229 ARG A O 1
ATOM 1874 N N . GLY A 1 230 ? -11.631 16.924 4.348 1.00 46.81 230 GLY A N 1
ATOM 1875 C CA . GLY A 1 230 ? -10.362 17.291 4.998 1.00 46.81 230 GLY A CA 1
ATOM 1876 C C . GLY A 1 230 ? -10.457 18.167 6.259 1.00 46.81 230 GLY A C 1
ATOM 1877 O O . GLY A 1 230 ? -9.483 18.254 7.003 1.00 46.81 230 GLY A O 1
ATOM 1878 N N . LYS A 1 231 ? -11.611 18.788 6.536 1.00 34.16 231 LYS A N 1
ATOM 1879 C CA . LYS A 1 231 ? -11.837 19.649 7.705 1.00 34.16 231 LYS A CA 1
ATOM 1880 C C . LYS A 1 231 ? -12.256 18.839 8.935 1.00 34.16 231 LYS A C 1
ATOM 1882 O O . LYS A 1 231 ? -13.333 18.237 8.957 1.00 34.16 231 LYS A O 1
ATOM 1887 N N . THR A 1 232 ? -11.447 18.906 9.989 1.00 37.16 232 THR A N 1
ATOM 1888 C CA . THR A 1 232 ? -11.892 18.685 11.369 1.00 37.16 232 THR A CA 1
ATOM 1889 C C . THR A 1 232 ? -12.910 19.769 11.726 1.00 37.16 232 THR A C 1
ATOM 1891 O O . THR A 1 232 ? -12.574 20.950 11.808 1.00 37.16 232 THR A O 1
ATOM 1894 N N . ARG A 1 233 ? -14.183 19.397 11.918 1.00 33.12 233 ARG A N 1
ATOM 1895 C CA . ARG A 1 233 ? -15.166 20.313 12.512 1.00 33.12 233 ARG A CA 1
ATOM 1896 C C . ARG A 1 233 ? -14.941 20.349 14.020 1.00 33.12 233 ARG A C 1
ATOM 1898 O O . ARG A 1 233 ? -15.494 19.530 14.744 1.00 33.12 233 ARG A O 1
ATOM 1905 N N . TYR A 1 234 ? -14.189 21.340 14.481 1.00 35.62 234 TYR A N 1
ATOM 1906 C CA . TYR A 1 234 ? -14.509 21.943 15.768 1.00 35.62 234 TYR A CA 1
ATOM 1907 C C . TYR A 1 234 ? -15.715 22.849 15.536 1.00 35.62 234 TYR A C 1
ATOM 1909 O O . TYR A 1 234 ? -15.606 23.866 14.848 1.00 35.62 234 TYR A O 1
ATOM 1917 N N . ASN A 1 235 ? -16.872 22.484 16.088 1.00 30.61 235 ASN A N 1
ATOM 1918 C CA . ASN A 1 235 ? -17.924 23.470 16.278 1.00 30.61 235 ASN A CA 1
ATOM 1919 C C . ASN A 1 235 ? -17.405 24.439 17.341 1.00 30.61 235 ASN A C 1
ATOM 1921 O O . ASN A 1 235 ? -17.414 24.121 18.528 1.00 30.61 235 ASN A O 1
ATOM 1925 N N . LYS A 1 236 ? -16.931 25.615 16.917 1.00 31.75 236 LYS A N 1
ATOM 1926 C CA . LYS A 1 236 ? -16.761 26.739 17.836 1.00 31.75 236 LYS A CA 1
ATOM 1927 C C . LYS A 1 236 ? -18.163 27.023 18.370 1.00 31.75 236 LYS A C 1
ATOM 1929 O O . LYS A 1 236 ? -19.018 27.459 17.597 1.00 31.75 236 LYS A O 1
ATOM 1934 N N . ILE A 1 237 ? -18.420 26.695 19.636 1.00 31.83 237 ILE A N 1
ATOM 1935 C CA . ILE A 1 237 ? -19.686 27.026 20.288 1.00 31.83 237 ILE A CA 1
ATOM 1936 C C . ILE A 1 237 ? -19.792 28.547 20.212 1.00 31.83 237 ILE A C 1
ATOM 1938 O O . ILE A 1 237 ? -19.044 29.262 20.877 1.00 31.83 237 ILE A O 1
ATOM 1942 N N . LYS A 1 238 ? -20.679 29.047 19.347 1.00 33.31 238 LYS A N 1
ATOM 1943 C CA . LYS A 1 238 ? -21.125 30.431 19.438 1.00 33.31 238 LYS A CA 1
ATOM 1944 C C . LYS A 1 238 ? -21.967 30.496 20.700 1.00 33.31 238 LYS A C 1
ATOM 1946 O O . LYS A 1 238 ? -23.132 30.110 20.690 1.00 33.31 238 LYS A O 1
ATOM 1951 N N . THR A 1 239 ? -21.359 30.948 21.788 1.00 30.48 239 THR A N 1
ATOM 1952 C CA . THR A 1 239 ? -22.102 31.448 22.936 1.00 30.48 239 THR A CA 1
ATOM 1953 C C . THR A 1 239 ? -22.880 32.668 22.461 1.00 30.48 239 THR A C 1
ATOM 1955 O O . THR A 1 239 ? -22.346 33.770 22.341 1.00 30.48 239 THR A O 1
ATOM 1958 N N . ASN A 1 240 ? -24.152 32.455 22.127 1.00 30.23 240 ASN A N 1
ATOM 1959 C CA . ASN A 1 240 ? -25.076 33.545 21.870 1.00 30.23 240 ASN A CA 1
ATOM 1960 C C . ASN A 1 240 ? -25.241 34.317 23.184 1.00 30.23 240 ASN A C 1
ATOM 1962 O O . ASN A 1 240 ? -26.009 33.913 24.053 1.00 30.23 240 ASN A O 1
ATOM 1966 N N . LYS A 1 241 ? -24.522 35.436 23.335 1.00 32.22 241 LYS A N 1
ATOM 1967 C CA . LYS A 1 241 ? -24.865 36.463 24.325 1.00 32.22 241 LYS A CA 1
ATOM 1968 C C . LYS A 1 241 ? -26.147 37.165 23.874 1.00 32.22 241 LYS A C 1
ATOM 1970 O O . LYS A 1 241 ? -26.120 38.285 23.375 1.00 32.22 241 LYS A O 1
ATOM 1975 N N . THR A 1 242 ? -27.282 36.504 24.059 1.00 29.03 242 THR A N 1
ATOM 1976 C CA . THR A 1 242 ? -28.556 37.198 24.221 1.00 29.03 242 THR A CA 1
ATOM 1977 C C . THR A 1 242 ? -28.592 37.785 25.624 1.00 29.03 242 THR A C 1
ATOM 1979 O O . THR A 1 242 ? -28.647 37.033 26.595 1.00 29.03 242 THR A O 1
ATOM 1982 N N . ASN A 1 243 ? -28.589 39.115 25.737 1.00 27.92 243 ASN A N 1
ATOM 1983 C CA . ASN A 1 243 ? -29.786 39.792 26.236 1.00 27.92 243 ASN A CA 1
ATOM 1984 C C . ASN A 1 243 ? -29.735 41.323 26.126 1.00 27.92 243 ASN A C 1
ATOM 1986 O O . ASN A 1 243 ? -28.755 41.958 26.495 1.00 27.92 243 ASN A O 1
ATOM 1990 N N . LYS A 1 244 ? -30.894 41.851 25.712 1.00 29.03 244 LYS A N 1
ATOM 1991 C CA . LYS A 1 244 ? -31.463 43.179 25.989 1.00 29.03 244 LYS A CA 1
ATOM 1992 C C . LYS A 1 244 ? -30.701 44.421 25.504 1.00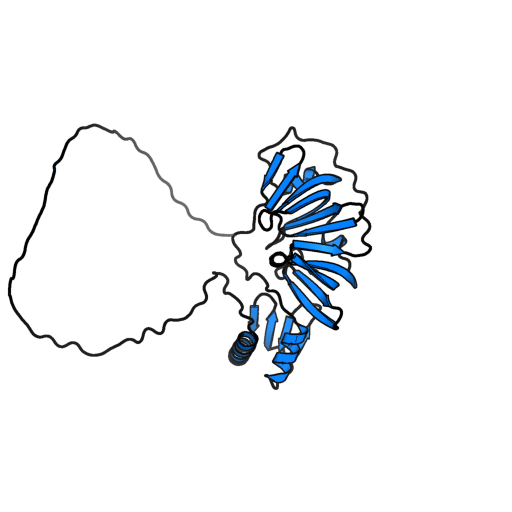 29.03 244 LYS A C 1
ATOM 1994 O O . LYS A 1 244 ? -29.870 45.005 26.187 1.00 29.03 244 LYS A O 1
ATOM 1999 N N .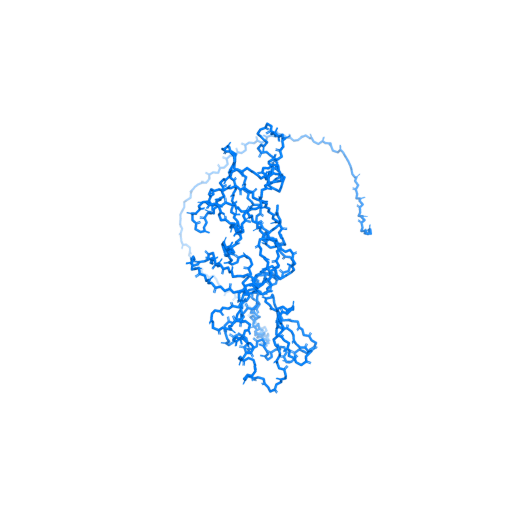 THR A 1 245 ? -31.177 44.900 24.358 1.00 28.03 245 THR A N 1
ATOM 2000 C CA . THR A 1 245 ? -31.389 46.325 24.075 1.00 28.03 245 THR A CA 1
ATOM 2001 C C . THR A 1 245 ? -31.985 47.088 25.262 1.00 28.03 245 THR A C 1
ATOM 2003 O O . THR A 1 245 ? -32.905 46.586 25.905 1.00 28.03 245 THR A O 1
ATOM 2006 N N . ASN A 1 246 ? -31.583 48.348 25.421 1.00 27.70 246 ASN A N 1
ATOM 2007 C CA . ASN A 1 246 ? -32.525 49.459 25.569 1.00 27.70 246 ASN A CA 1
ATOM 2008 C C . ASN A 1 246 ? -31.896 50.739 25.002 1.00 27.70 246 ASN A C 1
ATOM 2010 O O . ASN A 1 246 ? -30.698 50.967 25.147 1.00 27.70 246 ASN A O 1
ATOM 2014 N N . ASN A 1 247 ? -32.709 51.539 24.311 1.00 26.03 247 ASN A N 1
ATOM 2015 C CA . ASN A 1 247 ? -32.283 52.786 23.678 1.00 26.03 247 ASN A CA 1
ATOM 2016 C C . ASN A 1 247 ? -32.029 53.878 24.724 1.00 26.03 247 ASN A C 1
ATOM 2018 O O . ASN A 1 247 ? -32.820 54.023 25.654 1.00 26.03 247 ASN A O 1
ATOM 2022 N N . CYS A 1 248 ? -31.052 54.751 24.474 1.00 26.86 248 CYS A N 1
ATOM 2023 C CA . CYS A 1 248 ? -31.219 56.168 24.790 1.00 26.86 248 CYS A CA 1
ATOM 2024 C C . CYS A 1 248 ? -30.510 57.049 23.750 1.00 26.86 248 CYS A C 1
ATOM 2026 O O . CYS A 1 248 ? -29.708 56.561 22.954 1.00 26.86 248 CYS A O 1
ATOM 2028 N N . LYS A 1 249 ? -30.921 58.315 23.690 1.00 26.83 249 LYS A N 1
ATOM 2029 C CA . LYS A 1 249 ? -30.766 59.216 22.540 1.00 26.83 249 LYS A CA 1
ATOM 2030 C C . LYS A 1 249 ? -29.525 60.122 22.596 1.00 26.83 249 LYS A C 1
ATOM 2032 O O . LYS A 1 249 ? -29.008 60.411 23.664 1.00 26.83 249 LYS A O 1
ATOM 2037 N N . ASP A 1 250 ? -29.251 60.688 21.419 1.00 24.94 250 ASP A N 1
ATOM 2038 C CA . ASP A 1 250 ? -28.822 62.073 21.164 1.00 24.94 250 ASP A CA 1
ATOM 2039 C C . ASP A 1 250 ? -27.360 62.534 21.371 1.00 24.94 250 ASP A C 1
ATOM 2041 O O . ASP A 1 250 ? -26.829 62.597 22.471 1.00 24.94 250 ASP A O 1
ATOM 2045 N N . LYS A 1 251 ? -26.865 63.098 20.253 1.00 26.52 251 LYS A N 1
ATOM 2046 C CA . LYS A 1 251 ? -26.095 64.352 20.092 1.00 26.52 251 LYS A CA 1
ATOM 2047 C C . LYS A 1 251 ? -24.583 64.396 20.369 1.00 26.52 251 LYS A C 1
ATOM 2049 O O . LYS A 1 251 ? -24.104 64.240 21.479 1.00 26.52 251 LYS A O 1
ATOM 2054 N N . ASN A 1 252 ? -23.902 64.825 19.300 1.00 23.61 252 ASN A N 1
ATOM 2055 C CA . ASN A 1 252 ? -22.836 65.832 19.233 1.00 23.61 252 ASN A CA 1
ATOM 2056 C C . ASN A 1 252 ? -21.653 65.738 20.217 1.00 23.61 252 ASN A C 1
ATOM 2058 O O . ASN A 1 252 ? -21.772 66.127 21.374 1.00 23.61 252 ASN A O 1
ATOM 2062 N N . ASN A 1 253 ? -20.441 65.560 19.678 1.00 26.86 253 ASN A N 1
ATOM 2063 C CA . ASN A 1 253 ? -19.642 66.738 19.300 1.00 26.86 253 ASN A CA 1
ATOM 2064 C C . ASN A 1 253 ? -18.385 66.406 18.480 1.00 26.86 253 ASN A C 1
ATOM 2066 O O . ASN A 1 253 ? -17.891 65.282 18.476 1.00 26.86 253 ASN A O 1
ATOM 2070 N N . ASN A 1 254 ? -17.882 67.433 17.790 1.00 24.62 254 ASN A N 1
ATOM 2071 C CA . ASN A 1 254 ? -16.603 67.443 17.080 1.00 24.62 254 ASN A CA 1
ATOM 2072 C C . ASN A 1 254 ? -15.412 67.187 18.017 1.00 24.62 254 ASN A C 1
ATOM 2074 O O . ASN A 1 254 ? -15.408 67.661 19.153 1.00 24.62 254 ASN A O 1
ATOM 2078 N N . THR A 1 255 ? -14.310 66.664 17.476 1.00 27.20 255 THR A N 1
ATOM 2079 C CA . THR A 1 255 ? -13.024 67.386 17.562 1.00 27.20 255 THR A CA 1
ATOM 2080 C C . THR A 1 255 ? -12.055 66.969 16.454 1.00 27.20 255 THR A C 1
ATOM 2082 O O . THR A 1 255 ? -12.103 65.851 15.945 1.00 27.20 255 THR A O 1
ATOM 2085 N N . ASN A 1 256 ? -11.212 67.918 16.048 1.00 24.44 256 ASN A N 1
ATOM 2086 C CA . ASN A 1 256 ? -10.284 67.814 14.923 1.00 24.44 256 ASN A CA 1
ATOM 2087 C C . ASN A 1 256 ? -8.965 67.138 15.319 1.00 24.44 256 ASN A C 1
ATOM 2089 O O . ASN A 1 256 ? -8.525 67.292 16.456 1.00 24.44 256 ASN A O 1
ATOM 2093 N N . ASN A 1 257 ? -8.279 66.531 14.345 1.00 25.20 257 ASN A N 1
ATOM 2094 C CA . ASN A 1 257 ? -6.949 66.961 13.864 1.00 25.20 257 ASN A CA 1
ATOM 2095 C C . ASN A 1 257 ? -6.500 66.022 12.722 1.00 25.20 257 ASN A C 1
ATOM 2097 O O . ASN A 1 257 ? -6.719 64.819 12.795 1.00 25.20 257 ASN A O 1
ATOM 2101 N N . THR A 1 258 ? -6.142 66.521 11.530 1.00 24.33 258 THR A N 1
ATOM 2102 C CA . THR A 1 258 ? -4.814 67.065 11.141 1.00 24.33 258 THR A CA 1
ATOM 2103 C C . THR A 1 258 ? -3.664 66.078 11.439 1.00 24.33 258 THR A C 1
ATOM 2105 O O . THR A 1 258 ? -3.614 65.485 12.507 1.00 24.33 258 THR A O 1
ATOM 2108 N N . ASN A 1 25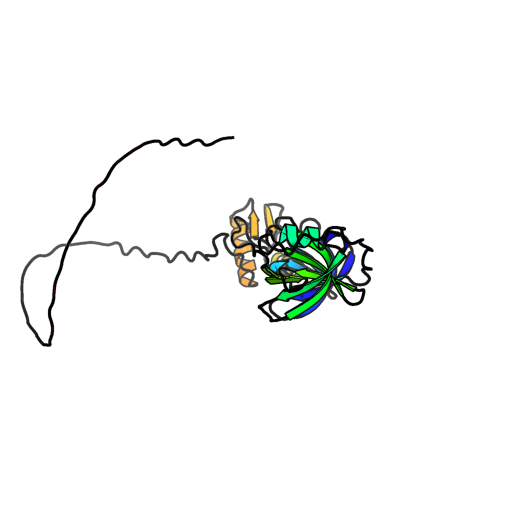9 ? -2.713 65.804 10.537 1.00 25.03 259 ASN A N 1
ATOM 2109 C CA . ASN A 1 259 ? -2.234 66.595 9.398 1.00 25.03 259 ASN A CA 1
ATOM 2110 C C . ASN A 1 259 ? -1.547 65.710 8.329 1.00 25.03 259 ASN A C 1
ATOM 2112 O O . ASN A 1 259 ? -0.912 64.732 8.702 1.00 25.03 259 ASN A O 1
ATOM 2116 N N . ASN A 1 260 ? -1.552 66.176 7.069 1.00 24.78 260 ASN A N 1
ATOM 2117 C CA . ASN A 1 260 ? -0.436 66.107 6.096 1.00 24.78 260 ASN A CA 1
ATOM 2118 C C . ASN A 1 260 ? 0.086 64.728 5.585 1.00 24.78 260 ASN A C 1
ATOM 2120 O O . ASN A 1 260 ? 0.097 63.734 6.293 1.00 24.78 260 ASN A O 1
ATOM 2124 N N . THR A 1 261 ? 0.563 64.577 4.337 1.00 26.52 261 THR A N 1
ATOM 2125 C CA . THR A 1 261 ? 0.824 65.564 3.258 1.00 26.52 261 THR A CA 1
ATOM 2126 C C . THR A 1 261 ? 0.914 64.889 1.879 1.00 26.52 261 THR A C 1
ATOM 2128 O O . THR A 1 261 ? 1.410 63.773 1.795 1.00 26.52 261 THR A O 1
ATOM 2131 N N . ASN A 1 262 ? 0.582 65.657 0.830 1.00 26.66 262 ASN A N 1
ATOM 2132 C CA . ASN A 1 262 ? 1.185 65.673 -0.521 1.00 26.66 262 ASN A CA 1
ATOM 2133 C C . ASN A 1 262 ? 1.135 64.379 -1.367 1.00 26.66 262 ASN A C 1
ATOM 2135 O O . ASN A 1 262 ? 1.773 63.384 -1.057 1.00 26.66 262 ASN A O 1
ATOM 2139 N N . ASN A 1 263 ? 0.351 64.346 -2.451 1.00 26.36 263 ASN A N 1
ATOM 2140 C CA . ASN A 1 263 ? 0.638 64.878 -3.809 1.00 26.36 263 ASN A CA 1
ATOM 2141 C C . ASN A 1 263 ? 1.014 63.708 -4.749 1.00 26.36 263 ASN A C 1
ATOM 2143 O O . ASN A 1 263 ? 1.715 62.797 -4.336 1.00 26.36 263 ASN A O 1
ATOM 2147 N N . THR A 1 264 ? 0.591 63.637 -6.013 1.00 27.05 264 THR A N 1
ATOM 2148 C CA . THR A 1 264 ? -0.216 64.573 -6.818 1.00 27.05 264 THR A CA 1
ATOM 2149 C C . THR A 1 264 ? -0.992 63.786 -7.879 1.00 27.05 264 THR A C 1
ATOM 2151 O O . THR A 1 264 ? -0.484 62.798 -8.397 1.00 27.05 264 THR A O 1
ATOM 2154 N N . ASN A 1 265 ? -2.201 64.258 -8.200 1.00 24.25 265 ASN A N 1
ATOM 2155 C CA . ASN A 1 265 ? -2.727 64.498 -9.554 1.00 24.25 265 ASN A CA 1
ATOM 2156 C C . ASN A 1 265 ? -1.997 63.848 -10.751 1.00 24.25 265 ASN A C 1
ATOM 2158 O O . ASN A 1 265 ? -0.789 63.979 -10.881 1.00 24.25 265 ASN A O 1
ATOM 2162 N N . ASN A 1 266 ? -2.639 63.379 -11.818 1.00 24.41 266 ASN A N 1
ATOM 2163 C CA . ASN A 1 266 ? -4.032 63.165 -12.231 1.00 24.41 266 ASN A CA 1
ATOM 2164 C C . ASN A 1 266 ? -3.924 63.014 -13.764 1.00 24.41 266 ASN A C 1
ATOM 2166 O O . ASN A 1 266 ? -3.222 63.822 -14.365 1.00 24.41 266 ASN A O 1
ATOM 2170 N N . ASN A 1 267 ? -4.751 62.161 -14.379 1.00 25.38 267 ASN A N 1
ATOM 2171 C CA . ASN A 1 267 ? -5.392 62.444 -15.679 1.00 25.38 267 ASN A CA 1
ATOM 2172 C C . ASN A 1 267 ? -4.506 62.520 -16.964 1.00 25.38 267 ASN A C 1
ATOM 2174 O O . ASN A 1 267 ? -3.333 62.853 -16.933 1.00 25.38 267 ASN A O 1
ATOM 2178 N N . ASN A 1 268 ? -5.014 62.247 -18.174 1.00 26.59 268 ASN A N 1
ATOM 2179 C CA . ASN A 1 268 ? -6.350 61.786 -18.574 1.00 26.59 268 ASN A CA 1
ATOM 2180 C C . ASN A 1 268 ? -6.340 61.201 -20.000 1.00 26.59 268 ASN A C 1
ATOM 2182 O O . ASN A 1 268 ? -5.697 61.782 -20.865 1.00 26.59 268 ASN A O 1
ATOM 2186 N N . ASN A 1 269 ? -7.246 60.243 -20.253 1.00 25.05 269 ASN A N 1
ATOM 2187 C CA . ASN A 1 269 ? -7.984 60.061 -21.523 1.00 25.05 269 ASN A CA 1
ATOM 2188 C C . ASN A 1 269 ? -7.154 59.702 -22.802 1.00 25.05 269 ASN A C 1
ATOM 2190 O O . ASN A 1 269 ? -5.941 59.812 -22.830 1.00 25.05 269 ASN A O 1
ATOM 2194 N N . SER A 1 270 ? -7.733 59.210 -23.910 1.00 25.05 270 SER A N 1
ATOM 2195 C CA . SER A 1 270 ? -9.154 59.117 -24.290 1.00 25.05 270 SER A CA 1
ATOM 2196 C C . SER A 1 270 ? -9.423 58.045 -25.370 1.00 25.05 270 SER A C 1
ATOM 2198 O O . SER A 1 270 ? -8.626 57.990 -26.300 1.00 25.05 270 SER A O 1
ATOM 2200 N N . LYS A 1 271 ? -10.618 57.406 -25.336 1.00 25.89 271 LYS A N 1
ATOM 2201 C CA . LYS A 1 271 ? -11.471 56.999 -26.503 1.00 25.89 271 LYS A CA 1
ATOM 2202 C C . LYS A 1 271 ? -10.879 55.944 -27.483 1.00 25.89 271 LYS A C 1
ATOM 2204 O O . LYS A 1 271 ? -9.675 55.783 -27.536 1.00 25.89 271 LYS A O 1
ATOM 2209 N N . ASN A 1 272 ? -11.582 55.182 -28.338 1.00 24.17 272 ASN A N 1
ATOM 2210 C CA . ASN A 1 272 ? -12.981 54.759 -28.627 1.00 24.17 272 ASN A CA 1
ATOM 2211 C C . ASN A 1 272 ? -12.853 53.539 -29.611 1.00 24.17 272 ASN A C 1
ATOM 2213 O O . ASN A 1 272 ? -11.773 53.366 -30.167 1.00 24.17 272 ASN A O 1
ATOM 2217 N N . ASN A 1 273 ? -13.816 52.670 -29.969 1.00 25.19 273 ASN A N 1
ATOM 2218 C CA . ASN A 1 273 ? -15.213 52.380 -29.586 1.00 25.19 273 ASN A CA 1
ATOM 2219 C C . ASN A 1 273 ? -15.583 50.934 -30.051 1.00 25.19 273 ASN A C 1
ATOM 2221 O O . ASN A 1 273 ? -14.848 50.342 -30.835 1.00 25.19 273 ASN A O 1
ATOM 2225 N N . ASN A 1 274 ? -16.750 50.403 -29.649 1.00 28.22 274 ASN A N 1
ATOM 2226 C CA . ASN A 1 274 ? -17.406 49.235 -30.296 1.00 28.22 274 ASN A CA 1
ATOM 2227 C C . ASN A 1 274 ? -18.282 49.684 -31.503 1.00 28.22 274 ASN A C 1
ATOM 2229 O O . ASN A 1 274 ? -18.478 50.895 -31.650 1.00 28.22 274 ASN A O 1
ATOM 2233 N N . PRO A 1 275 ? -18.811 48.779 -32.370 1.00 36.31 275 PRO A N 1
ATOM 2234 C CA . PRO A 1 275 ? -20.037 47.971 -32.108 1.00 36.31 275 PRO A CA 1
ATOM 2235 C C . PRO A 1 275 ? -19.867 46.455 -32.437 1.00 36.31 275 PRO A C 1
ATOM 2237 O O . PRO A 1 275 ? -19.016 46.102 -33.240 1.00 36.31 275 PRO A O 1
ATOM 2240 N N . ILE A 1 276 ? -20.478 45.477 -31.742 1.00 28.70 276 ILE A N 1
ATOM 2241 C CA . ILE A 1 276 ? -21.900 45.021 -31.660 1.00 28.70 276 ILE A CA 1
ATOM 2242 C C . ILE A 1 276 ? -22.431 44.275 -32.908 1.00 28.70 276 ILE A C 1
ATOM 2244 O O . ILE A 1 276 ? -22.510 44.873 -33.971 1.00 28.70 276 ILE A O 1
ATOM 2248 N N . ILE A 1 277 ? -22.883 43.017 -32.702 1.00 26.48 277 ILE A N 1
ATOM 2249 C CA . ILE A 1 277 ? -24.078 42.291 -33.238 1.00 26.48 277 ILE A CA 1
ATOM 2250 C C . ILE A 1 277 ? -24.016 40.847 -32.645 1.00 26.48 277 ILE A C 1
ATOM 2252 O O . ILE A 1 277 ? -23.001 40.177 -32.798 1.00 26.48 277 ILE A O 1
ATOM 2256 N N . ASN A 1 278 ? -24.873 40.456 -31.680 1.00 25.52 278 ASN A N 1
ATOM 2257 C CA . ASN A 1 278 ? -26.111 39.634 -31.801 1.00 25.52 278 ASN A CA 1
ATOM 2258 C C . ASN A 1 278 ? -25.988 38.432 -32.780 1.00 25.52 278 ASN A C 1
ATOM 2260 O O . ASN A 1 278 ? -25.517 38.613 -33.887 1.00 25.52 278 ASN A O 1
ATOM 2264 N N . ASN A 1 279 ? -26.397 37.177 -32.534 1.00 25.44 279 ASN A N 1
ATOM 2265 C CA . ASN A 1 279 ? -27.415 36.543 -31.668 1.00 25.44 279 ASN A CA 1
ATOM 2266 C C . ASN A 1 279 ? -27.080 35.011 -31.554 1.00 25.44 279 ASN A C 1
ATOM 2268 O O . ASN A 1 279 ? -26.121 34.582 -32.185 1.00 25.44 279 ASN A O 1
ATOM 2272 N N . SER A 1 280 ? -27.755 34.074 -30.856 1.00 26.77 280 SER A N 1
ATOM 2273 C CA . SER A 1 280 ? -28.893 34.045 -29.903 1.00 26.77 280 SER A CA 1
ATOM 2274 C C . SER A 1 280 ? -28.984 32.661 -29.194 1.00 26.77 280 SER A C 1
ATOM 2276 O O . SER A 1 280 ? -28.404 31.693 -29.668 1.00 26.77 280 SER A O 1
ATOM 2278 N N . ASN A 1 281 ? -29.761 32.572 -28.103 1.00 26.14 281 ASN A N 1
ATOM 2279 C CA . ASN A 1 281 ? -30.526 31.420 -27.559 1.00 26.14 281 ASN A CA 1
ATOM 2280 C C . ASN A 1 281 ? -30.135 29.952 -27.892 1.00 26.14 281 ASN A C 1
ATOM 2282 O O . ASN A 1 281 ? -30.404 29.475 -28.990 1.00 26.14 281 ASN A O 1
ATOM 2286 N N . ASN A 1 282 ? -29.829 29.138 -26.866 1.00 28.55 282 ASN A N 1
ATOM 2287 C CA . ASN A 1 282 ? -30.881 28.376 -26.156 1.00 28.55 282 ASN A CA 1
ATOM 2288 C C . ASN A 1 282 ? -30.388 27.608 -24.909 1.00 28.55 282 ASN A C 1
ATOM 2290 O O . ASN A 1 282 ? -29.279 27.082 -24.865 1.00 28.55 282 ASN A O 1
ATOM 2294 N N . LYS A 1 283 ? -31.262 27.499 -23.898 1.00 30.86 283 LYS A N 1
ATOM 2295 C CA . LYS A 1 283 ? -31.143 26.531 -22.788 1.00 30.86 283 LYS A CA 1
ATOM 2296 C C . LYS A 1 283 ? -31.694 25.173 -23.234 1.00 30.86 283 LYS A C 1
ATOM 2298 O O . LYS A 1 283 ? -32.664 25.164 -23.979 1.00 30.86 283 LYS A O 1
ATOM 2303 N N . ILE A 1 284 ? -31.217 24.077 -22.637 1.00 30.86 284 ILE A N 1
ATOM 2304 C CA . ILE A 1 284 ? -32.052 22.958 -22.149 1.00 30.86 284 ILE A CA 1
ATOM 2305 C C . ILE A 1 284 ? -31.232 22.116 -21.154 1.00 30.86 284 ILE A C 1
ATOM 2307 O O . ILE A 1 284 ? -30.110 21.708 -21.437 1.00 30.86 284 ILE A O 1
ATOM 2311 N N . ASN A 1 285 ? -31.803 21.866 -19.973 1.00 30.58 285 ASN A N 1
ATOM 2312 C CA . ASN A 1 285 ? -31.334 20.839 -19.037 1.00 30.58 285 ASN A CA 1
ATOM 2313 C C . ASN A 1 285 ? -31.867 19.472 -19.480 1.00 30.58 285 ASN A C 1
ATOM 2315 O O . ASN A 1 285 ? -33.037 19.394 -19.859 1.00 30.58 285 ASN A O 1
ATOM 2319 N N . LYS A 1 286 ? -31.124 18.384 -19.243 1.00 27.47 286 LYS A N 1
ATOM 2320 C CA . LYS A 1 286 ? -31.760 17.102 -18.898 1.00 27.47 286 LYS A CA 1
ATOM 2321 C C . LYS A 1 286 ? -30.878 16.219 -18.011 1.00 27.47 286 LYS A C 1
ATOM 2323 O O . LYS A 1 286 ? -29.701 16.016 -18.282 1.00 27.47 286 LYS A O 1
ATOM 2328 N N . TYR A 1 287 ? -31.494 15.746 -16.931 1.00 29.03 287 TYR A N 1
ATOM 2329 C CA . TYR A 1 287 ? -31.051 14.635 -16.088 1.00 29.03 287 TYR A CA 1
ATOM 2330 C C . TYR A 1 287 ? -31.599 13.307 -16.651 1.00 29.03 287 TYR A C 1
ATOM 2332 O O . TYR A 1 287 ? -32.521 13.339 -17.469 1.00 29.03 287 TYR A O 1
ATOM 2340 N N . LEU A 1 288 ? -31.126 12.189 -16.080 1.00 29.30 288 LEU A N 1
ATOM 2341 C CA . LEU A 1 288 ? -31.519 10.789 -16.335 1.00 29.30 288 LEU A CA 1
ATOM 2342 C C . LEU A 1 288 ? -31.062 10.241 -17.708 1.00 29.30 288 LEU A C 1
ATOM 2344 O O . LEU A 1 288 ? -31.009 10.983 -18.685 1.00 29.30 288 LEU A O 1
ATOM 2348 N N . ILE A 1 289 ? -30.689 8.962 -17.842 1.00 41.03 289 ILE A N 1
ATOM 2349 C CA . ILE A 1 289 ? -30.822 7.795 -16.934 1.00 41.03 289 ILE A CA 1
ATOM 2350 C C . ILE A 1 289 ? -29.436 7.242 -16.570 1.00 41.03 289 ILE A C 1
ATOM 2352 O O . ILE A 1 289 ? -28.598 7.137 -17.492 1.00 41.03 289 ILE A O 1
#

Secondary structure (DSSP, 8-state):
--HHHHS-TT-EEEEEETTT--EEEEEEEEEESSSTT-EEEEEETTS-EEEEETTTEEEEEETT-PPP--PPPS---S--TTS-HHHHHHHSTTSEEEEEETTTTEEEEEEEEEEEE-SS-EEEEEEETTEEEEEES-SEEEETTEEEEP------SSPPP--EEHHHHHHHHHHH-SS-EEEETTTTEEEETTTEEEETTEEEES-HHHHHHHHHHHHHTT--PPPTTS-----------------------------------------------------------

pLDDT: mean 74.52, std 25.32, range [23.61, 96.12]

Sequence (289 aa):
MKPKYALKKDTYAEFTLNKSFNTYKGKIIKCDFNGLLEGALMLNKKNHYYFYPLNALHMIKPEQCVPLNILPKTSLPTNPKDINTKEALSRIVGRTLKIGYNNPKTTYLGRLLGFTRGIFSWSIVLEIHGEVIILLNPDYITYYGTTWRIPKNKSMPYLSPVLLNLTKTTNYLKKCLLDEVELELNHPRINIENTVFVYPHGIVSRDNELKNQVVKYLKEQGLVFKNPRGKTRYNKIKTNKTNKTNNCKDKNNNTNNTNNTNNTNNNNNSKNNNPIINNSNNKINKYLI

Foldseek 3Di:
DEPCVQQDAQFKKWWAFLPPRDIFIFTFHDADCADLLHFTFTQHPVRWTKTGHLVRTFKIFTPPRFQDDDDQDPDDDPDDLDDDPQVVQVNQQQHWWKFAAVRVGDIDIFHFPHWDHYLQWTWTWGQDPRTTMIGIRTQWIGDPRRIDGDDGNPADPFFRFAIDRLRVLQVQCVVQDPFDWDQDSVQGWIQTNVAWIGGSRGIDGPDPVVVVSSQVSCVVVVHDHADSVRDDDPPPPPPPPDDDDDDDDDDDDDDDDDDYDDDDDDYDDDDDDDDDDDDDDDDDDDDDD